Protein AF-A0A2I1CWL2-F1 (afdb_monomer_lite)

Radius of gyration: 29.71 Å; chains: 1; bounding box: 60×58×85 Å

Sequence (260 aa):
MLRATEEEVQKLHNFPVGVGGITVGGDIFTPNIGRFWDTEPTLSCMWGRMGMVRMLNGIWSVQSVEAQLDCGMEMLRLCRSDNVGVRGLIPSMMLRLHRDQECYDFIKWWAVVAKDPQYDFRNLDLPYLDIKDADVFEPVDFCFGYDNLNQMVALMLLKVKLLLDLTAMRTLEKQINRLYWEVHRINKWMWMALRAPEHFIDILPPEFSPGSMQEMKFTLSWSLNSWLVTPGTLDFIQRKIDEEKAKHEHYQEQMSMMVD

Secondary structure (DSSP, 8-state):
-----HHHHHHHHT-----SS----S-SSSTTTTTTTSSHHHHHHHHHHHHHHHHHHTS-SHHHHHHHHHHHHHHHHH-TT-TT-GGGTHHHHHHHTT-HHHHHHHHHHHHHTTT-TT--TT-TTS--S---S--TTS-GGGGTT---HHHHHHHHHHHHHHHHHHHHHHHHHHHHHHHHHHHHHH-TTHHHHHHSGGGT--SPPS---TTSHHHHHHHHHHHHHHHHTSTTHHHHHHHHHHHHHHHHHHHHHHHHHHH-

Organism: Aspergillus campestris (strain IBT 28561) (NCBI:txid1392248)

pLDDT: mean 85.47, std 17.29, range [30.11, 98.62]

Foldseek 3Di:
DDDDDVVNVVCLVVVDLDDDPDPPPDDPQPVQAQNLCVDPSSVVVLVSLVVLLVVLVVPPDLVSLVSNLVSLVSSCRRHVLPPVPSLLVNLVSCVVNVVLQLSQLSLLCCLAPVPPPPDRSSPPPDDGSPRGPPDLPDDPVSNPPVPRPSSVVSNVVSVVVVVVVVVVVVVVVVVVVVVVVVVCVFAVCQLVCLLPVVVLQDPQDPDDDTRDSNVSSNVCVPCNVVQVVDPCSSVVSVVVVVVVVVVVVVVVVVVVVVVD

Structure (mmCIF, N/CA/C/O backbone):
data_AF-A0A2I1CWL2-F1
#
_entry.id   AF-A0A2I1CWL2-F1
#
loop_
_atom_site.group_PDB
_atom_site.id
_atom_site.type_symbol
_atom_site.label_atom_id
_atom_site.label_alt_id
_atom_site.label_comp_id
_atom_site.label_asym_id
_atom_site.label_entity_id
_atom_site.label_seq_id
_atom_site.pdbx_PDB_ins_code
_atom_site.Cartn_x
_atom_site.Cartn_y
_atom_site.Cartn_z
_atom_site.occupancy
_atom_site.B_iso_or_equiv
_atom_site.auth_seq_id
_atom_site.auth_comp_id
_atom_site.auth_asym_id
_atom_site.auth_atom_id
_atom_site.pdbx_PDB_model_num
ATOM 1 N N . MET A 1 1 ? 14.356 27.314 -4.352 1.00 34.16 1 MET A N 1
ATOM 2 C CA . MET A 1 1 ? 14.000 28.390 -5.297 1.00 34.16 1 MET A CA 1
ATOM 3 C C . MET A 1 1 ? 14.383 27.910 -6.688 1.00 34.16 1 MET A C 1
ATOM 5 O O . MET A 1 1 ? 15.562 27.896 -6.986 1.00 34.16 1 MET A O 1
ATOM 9 N N . LEU A 1 2 ? 13.401 27.406 -7.439 1.00 32.59 2 LEU A N 1
ATOM 10 C CA . LEU A 1 2 ? 13.338 27.267 -8.903 1.00 32.59 2 LEU A CA 1
ATOM 11 C C . LEU A 1 2 ? 11.934 26.696 -9.162 1.00 32.59 2 LEU A C 1
ATOM 13 O O . LEU A 1 2 ? 11.696 25.504 -8.998 1.00 32.59 2 LEU A O 1
ATOM 17 N N . ARG A 1 3 ? 10.961 27.588 -9.380 1.00 34.50 3 ARG A N 1
ATOM 18 C CA . ARG A 1 3 ? 9.627 27.210 -9.855 1.00 34.50 3 ARG A CA 1
ATOM 19 C C . ARG A 1 3 ? 9.757 27.105 -11.366 1.00 34.50 3 ARG A C 1
ATOM 21 O O . ARG A 1 3 ? 9.919 28.141 -12.001 1.00 34.50 3 ARG A O 1
ATOM 28 N N . ALA A 1 4 ? 9.724 25.893 -11.902 1.00 44.50 4 ALA A N 1
ATOM 29 C CA . ALA A 1 4 ? 9.482 25.739 -13.325 1.00 44.50 4 ALA A CA 1
ATOM 30 C C . ALA A 1 4 ? 8.032 26.156 -13.600 1.00 44.50 4 ALA A C 1
ATOM 32 O O . ALA A 1 4 ? 7.127 25.774 -12.851 1.00 44.50 4 ALA A O 1
ATOM 33 N N . THR A 1 5 ? 7.817 27.010 -14.595 1.00 44.38 5 THR A N 1
ATOM 34 C CA . THR A 1 5 ? 6.475 27.471 -14.969 1.00 44.38 5 THR A CA 1
ATOM 35 C C . THR A 1 5 ? 5.753 26.370 -15.753 1.00 44.38 5 THR A C 1
ATOM 37 O O . THR A 1 5 ? 6.393 25.540 -16.397 1.00 44.38 5 THR A O 1
ATOM 40 N N . GLU A 1 6 ? 4.415 26.344 -15.737 1.00 41.03 6 GLU A N 1
ATOM 41 C CA . GLU A 1 6 ? 3.610 25.412 -16.560 1.00 41.03 6 GLU A CA 1
ATOM 42 C C . GLU A 1 6 ? 3.996 25.473 -18.052 1.00 41.03 6 GLU A C 1
ATOM 44 O O . GLU A 1 6 ? 3.913 24.484 -18.776 1.00 41.03 6 GLU A O 1
ATOM 49 N N . GLU A 1 7 ? 4.525 26.615 -18.491 1.00 36.97 7 GLU A N 1
ATOM 50 C CA . GLU A 1 7 ? 5.066 26.841 -19.828 1.00 36.97 7 GLU A CA 1
ATOM 51 C C . GLU A 1 7 ? 6.339 26.025 -20.127 1.00 36.97 7 GLU A C 1
ATOM 53 O O . GLU A 1 7 ? 6.540 25.588 -21.258 1.00 36.97 7 GLU A O 1
ATOM 58 N N . GLU A 1 8 ? 7.203 25.791 -19.134 1.00 41.44 8 GLU A N 1
ATOM 59 C CA . GLU A 1 8 ? 8.400 24.949 -19.273 1.00 41.44 8 GLU A CA 1
ATOM 60 C C . GLU A 1 8 ? 8.032 23.462 -19.329 1.00 41.44 8 GLU A C 1
ATOM 62 O O . GLU A 1 8 ? 8.606 22.715 -20.120 1.00 41.44 8 GLU A O 1
ATOM 67 N N . VAL A 1 9 ? 7.009 23.049 -18.573 1.00 43.94 9 VAL A N 1
ATOM 68 C CA . VAL A 1 9 ? 6.434 21.694 -18.637 1.00 43.94 9 VAL A CA 1
ATOM 69 C C . VAL A 1 9 ? 5.776 21.451 -20.002 1.00 43.94 9 VAL A C 1
ATOM 71 O O . VAL A 1 9 ? 6.015 20.420 -20.632 1.00 43.94 9 VAL A O 1
ATOM 74 N N . GLN A 1 10 ? 5.036 22.430 -20.531 1.00 41.22 10 GLN A N 1
ATOM 75 C CA . GLN A 1 10 ? 4.413 22.343 -21.855 1.00 41.22 10 GLN A CA 1
ATOM 76 C C . GLN A 1 10 ? 5.441 22.355 -23.004 1.00 41.22 10 GLN A C 1
ATOM 78 O O . GLN A 1 10 ? 5.263 21.656 -24.003 1.00 41.22 10 GLN A O 1
ATOM 83 N N . LYS A 1 11 ? 6.549 23.100 -22.866 1.00 42.72 11 LYS A N 1
ATOM 84 C CA . LYS A 1 11 ? 7.674 23.084 -23.823 1.00 42.72 11 LYS A CA 1
ATOM 85 C C . LYS A 1 11 ? 8.384 21.728 -23.876 1.00 42.72 11 LYS A C 1
ATOM 87 O O . LYS A 1 11 ? 8.886 21.365 -24.934 1.00 42.72 11 LYS A O 1
ATOM 92 N N . LEU A 1 12 ? 8.394 20.972 -22.777 1.00 46.88 12 LEU A N 1
ATOM 93 C CA . LEU A 1 12 ? 8.943 19.613 -22.730 1.00 46.88 12 LEU A CA 1
ATOM 94 C C . LEU A 1 12 ? 8.000 18.581 -23.369 1.00 46.88 12 LEU A C 1
ATOM 96 O O . LEU A 1 12 ? 8.475 17.690 -24.068 1.00 46.88 12 LEU A O 1
ATOM 100 N N . HIS A 1 13 ? 6.679 18.738 -23.221 1.00 43.19 13 HIS A N 1
ATOM 101 C CA . HIS A 1 13 ? 5.694 17.930 -23.960 1.00 43.19 13 HIS A CA 1
ATOM 102 C C . HIS A 1 13 ? 5.747 18.163 -25.476 1.00 43.19 13 HIS A C 1
ATOM 104 O O . HIS A 1 13 ? 5.517 17.238 -26.251 1.00 43.19 13 HIS A O 1
ATOM 110 N N . ASN A 1 14 ? 6.086 19.386 -25.889 1.00 40.12 14 ASN A N 1
ATOM 111 C CA . ASN A 1 14 ? 6.186 19.791 -27.289 1.00 40.12 14 ASN A CA 1
ATOM 112 C C . ASN A 1 14 ? 7.624 19.762 -27.831 1.00 40.12 14 ASN A C 1
ATOM 114 O O . ASN A 1 14 ? 7.865 20.341 -28.892 1.00 40.12 14 ASN A O 1
ATOM 118 N N . PHE A 1 15 ? 8.585 19.149 -27.126 1.00 41.50 15 PHE A N 1
ATOM 119 C CA . PHE A 1 15 ? 9.981 19.157 -27.563 1.00 41.50 15 PHE A CA 1
ATOM 120 C C . PHE A 1 15 ? 10.085 18.451 -28.925 1.00 41.50 15 PHE A C 1
ATOM 122 O O . PHE A 1 15 ? 9.827 17.245 -29.007 1.00 41.50 15 PHE A O 1
ATOM 129 N N . PRO A 1 16 ? 10.419 19.167 -30.013 1.00 36.16 16 PRO A N 1
ATOM 130 C CA . PRO A 1 16 ? 10.482 18.552 -31.323 1.00 36.16 16 PRO A CA 1
ATOM 131 C C . PRO A 1 16 ? 11.676 17.601 -31.329 1.00 36.16 16 PRO A C 1
ATOM 133 O O . PRO A 1 16 ? 12.819 18.013 -31.122 1.00 36.16 16 PRO A O 1
ATOM 136 N N . VAL A 1 17 ? 11.419 16.314 -31.568 1.00 42.03 17 VAL A N 1
ATOM 137 C CA . VAL A 1 17 ? 12.477 15.362 -31.913 1.00 42.03 17 VAL A CA 1
ATOM 138 C C . VAL A 1 17 ? 12.952 15.734 -33.312 1.00 42.03 17 VAL A C 1
ATOM 140 O O . VAL A 1 17 ? 12.432 15.266 -34.319 1.00 42.03 17 VAL A O 1
ATOM 143 N N . GLY A 1 18 ? 13.897 16.658 -33.384 1.00 35.78 18 GLY A N 1
ATOM 144 C CA . GLY A 1 18 ? 14.475 17.063 -34.647 1.00 35.78 18 GLY A CA 1
ATOM 145 C C . GLY A 1 18 ? 15.795 17.758 -34.427 1.00 35.78 18 GLY A C 1
ATOM 146 O O . GLY A 1 18 ? 15.809 18.944 -34.127 1.00 35.78 18 GLY A O 1
ATOM 147 N N . VAL A 1 19 ? 16.897 17.048 -34.663 1.00 35.44 19 VAL A N 1
ATOM 148 C CA . VAL A 1 19 ? 18.127 17.687 -35.133 1.00 35.44 19 VAL A CA 1
ATOM 149 C C . VAL A 1 19 ? 18.807 16.749 -36.126 1.00 35.44 19 VAL A C 1
ATOM 151 O O . VAL A 1 19 ? 19.252 15.671 -35.757 1.00 35.44 19 VAL A O 1
ATOM 154 N N . GLY A 1 20 ? 18.873 17.175 -37.392 1.00 30.14 20 GLY A N 1
ATOM 155 C CA . GLY A 1 20 ? 19.591 16.459 -38.451 1.00 30.14 20 GLY A CA 1
ATOM 156 C C . GLY A 1 20 ? 18.779 16.145 -39.710 1.00 30.14 20 GLY A C 1
ATOM 157 O O . GLY A 1 20 ? 18.844 15.031 -40.206 1.00 30.14 20 GLY A O 1
ATOM 158 N N . GLY A 1 21 ? 18.014 17.101 -40.247 1.00 30.11 21 GLY A N 1
ATOM 159 C CA . GLY A 1 21 ? 17.681 17.118 -41.681 1.00 30.11 21 GLY A CA 1
ATOM 160 C C . GLY A 1 21 ? 16.822 15.985 -42.260 1.00 30.11 21 GLY A C 1
ATOM 161 O O . GLY A 1 21 ? 16.800 15.845 -43.479 1.00 30.11 21 GLY A O 1
ATOM 162 N N . ILE A 1 22 ? 16.092 15.207 -41.456 1.00 31.92 22 ILE A N 1
ATOM 163 C CA . ILE A 1 22 ? 15.090 14.263 -41.969 1.00 31.92 22 ILE A CA 1
ATOM 164 C C . ILE A 1 22 ? 13.792 14.463 -41.191 1.00 31.92 22 ILE A C 1
ATOM 166 O O . ILE A 1 22 ? 13.653 14.041 -40.046 1.00 31.92 22 ILE A O 1
ATOM 170 N N . THR A 1 23 ? 12.816 15.107 -41.827 1.00 35.25 23 THR A N 1
ATOM 171 C CA . THR A 1 23 ? 11.409 15.003 -41.432 1.00 35.25 23 THR A CA 1
ATOM 172 C C . THR A 1 23 ? 10.967 13.560 -41.642 1.00 35.25 23 THR A C 1
ATOM 174 O O . THR A 1 23 ? 10.533 13.193 -42.734 1.00 35.25 23 THR A O 1
ATOM 177 N N . VAL A 1 24 ? 11.094 12.720 -40.615 1.00 37.78 24 VAL A N 1
ATOM 178 C CA . VAL A 1 24 ? 10.435 11.412 -40.603 1.00 37.78 24 VAL A CA 1
ATOM 179 C C . VAL A 1 24 ? 8.979 11.657 -40.221 1.00 37.78 24 VAL A C 1
ATOM 181 O O . VAL A 1 24 ? 8.602 11.639 -39.054 1.00 37.78 24 VAL A O 1
ATOM 184 N N . GLY A 1 25 ? 8.160 11.967 -41.225 1.00 36.16 25 GLY A N 1
ATOM 185 C CA . GLY A 1 25 ? 6.707 11.943 -41.103 1.00 36.16 25 GLY A CA 1
ATOM 186 C C . GLY A 1 25 ? 6.230 10.497 -40.983 1.00 36.16 25 GLY A C 1
ATOM 187 O O . GLY A 1 25 ? 5.840 9.896 -41.978 1.00 36.16 25 GLY A O 1
ATOM 188 N N . GLY A 1 26 ? 6.311 9.929 -39.782 1.00 50.50 26 GLY A N 1
ATOM 189 C CA . GLY A 1 26 ? 5.800 8.601 -39.448 1.00 50.50 26 GLY A CA 1
ATOM 190 C C . GLY A 1 26 ? 5.843 8.357 -37.939 1.00 50.50 26 GLY A C 1
ATOM 191 O O . GLY A 1 26 ? 6.774 8.801 -37.271 1.00 50.50 26 GLY A O 1
ATOM 192 N N . ASP A 1 27 ? 4.829 7.675 -37.398 1.00 60.91 27 ASP A N 1
ATOM 193 C CA . ASP A 1 27 ? 4.803 7.254 -35.992 1.00 60.91 27 ASP A CA 1
ATOM 194 C C . ASP A 1 27 ? 5.944 6.261 -35.726 1.00 60.91 27 ASP A C 1
ATOM 196 O O . ASP A 1 27 ? 5.918 5.123 -36.192 1.00 60.91 27 ASP A O 1
ATOM 200 N N . ILE A 1 28 ? 6.961 6.699 -34.983 1.00 60.09 28 ILE A N 1
ATOM 201 C CA . ILE A 1 28 ? 8.102 5.859 -34.613 1.00 60.09 28 ILE A CA 1
ATOM 202 C C . ILE A 1 28 ? 7.789 4.925 -33.437 1.00 60.09 28 ILE A C 1
ATOM 204 O O . ILE A 1 28 ? 8.561 3.999 -33.202 1.00 60.09 28 ILE A O 1
ATOM 208 N N . PHE A 1 29 ? 6.704 5.147 -32.686 1.00 60.97 29 PHE A N 1
ATOM 209 C CA . PHE A 1 29 ? 6.455 4.498 -31.394 1.00 60.97 29 PHE A CA 1
ATOM 210 C C . PHE A 1 29 ? 5.780 3.137 -31.518 1.00 60.97 29 PHE A C 1
ATOM 212 O O . PHE A 1 29 ? 6.125 2.232 -30.764 1.00 60.97 29 PHE A O 1
ATOM 219 N N . THR A 1 30 ? 4.863 2.963 -32.468 1.00 67.75 30 THR A N 1
ATOM 220 C CA . THR A 1 30 ? 4.164 1.686 -32.685 1.00 67.75 30 THR A CA 1
ATOM 221 C C . THR A 1 30 ? 5.008 0.622 -33.407 1.00 67.75 30 THR A C 1
ATOM 223 O O . THR A 1 30 ? 5.081 -0.502 -32.910 1.00 67.75 30 THR A O 1
ATOM 226 N N . PRO A 1 31 ? 5.695 0.911 -34.533 1.00 66.31 31 PRO A N 1
ATOM 227 C CA . PRO A 1 31 ? 6.420 -0.122 -35.282 1.00 66.31 31 PRO A CA 1
ATOM 228 C C . PRO A 1 31 ? 7.712 -0.595 -34.599 1.00 66.31 31 PRO A C 1
ATOM 230 O O . PRO A 1 31 ? 8.272 -1.613 -34.999 1.00 66.31 31 PRO A O 1
ATOM 233 N N . ASN A 1 32 ? 8.191 0.125 -33.579 1.00 63.12 32 ASN A N 1
ATOM 234 C CA . ASN A 1 32 ? 9.472 -0.142 -32.923 1.00 63.12 32 ASN A CA 1
ATOM 235 C C . ASN A 1 32 ? 9.334 -0.662 -31.480 1.00 63.12 32 ASN A C 1
ATOM 237 O O . ASN A 1 32 ? 10.341 -0.753 -30.782 1.00 63.12 32 ASN A O 1
ATOM 241 N N . ILE A 1 33 ? 8.135 -1.014 -31.001 1.00 74.69 33 ILE A N 1
ATOM 242 C CA . ILE A 1 33 ? 7.957 -1.583 -29.649 1.00 74.69 33 ILE A CA 1
ATOM 243 C C . ILE A 1 33 ? 8.828 -2.844 -29.498 1.00 74.69 33 ILE A C 1
ATOM 245 O O . ILE A 1 33 ? 8.854 -3.701 -30.378 1.00 74.69 33 ILE A O 1
ATOM 249 N N . GLY A 1 34 ? 9.591 -2.941 -28.404 1.00 72.25 34 GLY A N 1
ATOM 250 C CA . GLY A 1 34 ? 10.546 -4.037 -28.163 1.00 72.25 34 GLY A CA 1
ATOM 251 C C . GLY A 1 34 ? 11.889 -3.886 -28.895 1.00 72.25 34 GLY A C 1
ATOM 252 O O . GLY A 1 34 ? 12.852 -4.570 -28.553 1.00 72.25 34 GLY A O 1
ATOM 253 N N . ARG A 1 35 ? 11.983 -2.955 -29.854 1.00 72.94 35 ARG A N 1
ATOM 254 C CA . ARG A 1 35 ? 13.200 -2.585 -30.604 1.00 72.94 35 ARG A CA 1
ATOM 255 C C . ARG A 1 35 ? 13.526 -1.089 -30.507 1.00 72.94 35 ARG A C 1
ATOM 257 O O . ARG A 1 35 ? 14.391 -0.595 -31.226 1.00 72.94 35 ARG A O 1
ATOM 264 N N . PHE A 1 36 ? 12.873 -0.363 -29.593 1.00 72.88 36 PHE A N 1
ATOM 265 C CA . PHE A 1 36 ? 12.939 1.099 -29.424 1.00 72.88 36 PHE A CA 1
ATOM 266 C C . PHE A 1 36 ? 14.264 1.580 -28.789 1.00 72.88 36 PHE A C 1
ATOM 268 O O . PHE A 1 36 ? 14.316 2.509 -27.990 1.00 72.88 36 PHE A O 1
ATOM 275 N N . TRP A 1 37 ? 15.356 0.898 -29.112 1.00 72.75 37 TRP A N 1
ATOM 276 C CA . TRP A 1 37 ? 16.731 1.207 -28.732 1.00 72.75 37 TRP A CA 1
ATOM 277 C C . TRP A 1 37 ? 17.715 0.925 -29.880 1.00 72.75 37 TRP A C 1
ATOM 279 O O . TRP A 1 37 ? 18.888 1.273 -29.790 1.00 72.75 37 TRP A O 1
ATOM 289 N N . ASP A 1 38 ? 17.252 0.301 -30.968 1.00 76.62 38 ASP A N 1
ATOM 290 C CA . ASP A 1 38 ? 18.119 -0.225 -32.024 1.00 76.62 38 ASP A CA 1
ATOM 291 C C . ASP A 1 38 ? 18.554 0.858 -33.034 1.00 76.62 38 ASP A C 1
ATOM 293 O O . ASP A 1 38 ? 19.459 0.629 -33.836 1.00 76.62 38 ASP A O 1
ATOM 297 N N . THR A 1 39 ? 17.936 2.047 -33.004 1.00 75.44 39 THR A N 1
ATOM 298 C CA . THR A 1 39 ? 18.259 3.167 -33.907 1.00 75.44 39 THR A CA 1
ATOM 299 C C . THR A 1 39 ? 18.648 4.430 -33.143 1.00 75.44 39 THR A C 1
ATOM 301 O O . THR A 1 39 ? 18.179 4.660 -32.023 1.00 75.44 39 THR A O 1
ATOM 304 N N . GLU A 1 40 ? 19.466 5.281 -33.769 1.00 73.50 40 GLU A N 1
ATOM 305 C CA . GLU A 1 40 ? 19.891 6.561 -33.187 1.00 73.50 40 GLU A CA 1
ATOM 306 C C . GLU A 1 40 ? 18.694 7.451 -32.787 1.00 73.50 40 GLU A C 1
ATOM 308 O O . GLU A 1 40 ? 18.654 7.854 -31.621 1.00 73.50 40 GLU A O 1
ATOM 313 N N . PRO A 1 41 ? 17.646 7.648 -33.620 1.00 74.56 41 PRO A N 1
ATOM 314 C CA . PRO A 1 41 ? 16.506 8.479 -33.228 1.00 74.56 41 PRO A CA 1
ATOM 315 C C . PRO A 1 41 ? 15.747 7.942 -32.006 1.00 74.56 41 PRO A C 1
ATOM 317 O O . PRO A 1 41 ? 15.337 8.712 -31.134 1.00 74.56 41 PRO A O 1
ATOM 320 N N . THR A 1 42 ? 15.574 6.618 -31.903 1.00 75.38 42 THR A N 1
ATOM 321 C CA . THR A 1 42 ? 14.898 5.988 -30.754 1.00 75.38 42 THR A CA 1
ATOM 322 C C . THR A 1 42 ? 15.729 6.082 -29.474 1.00 75.38 42 THR A C 1
ATOM 324 O O . THR A 1 42 ? 15.183 6.361 -28.407 1.00 75.38 42 THR A O 1
ATOM 327 N N . LEU A 1 43 ? 17.054 5.943 -29.580 1.00 78.88 43 LEU A N 1
ATOM 328 C CA . LEU A 1 43 ? 17.977 6.094 -28.456 1.00 78.88 43 LEU A CA 1
ATOM 329 C C . LEU A 1 43 ? 17.979 7.540 -27.936 1.00 78.88 43 LEU A C 1
ATOM 331 O O . LEU A 1 43 ? 17.831 7.764 -26.733 1.00 78.88 43 LEU A O 1
ATOM 335 N N . SER A 1 44 ? 18.065 8.521 -28.838 1.00 76.06 44 SER A N 1
ATOM 336 C CA . SER A 1 44 ? 17.998 9.950 -28.509 1.00 76.06 44 SER A CA 1
ATOM 337 C C . SER A 1 44 ? 16.662 10.327 -27.850 1.00 76.06 44 SER A C 1
ATOM 339 O O . SER A 1 44 ? 16.643 11.064 -26.861 1.00 76.06 44 SER A O 1
ATOM 341 N N . CYS A 1 45 ? 15.544 9.747 -28.305 1.00 79.31 45 CYS A N 1
ATOM 342 C CA . CYS A 1 45 ? 14.237 9.912 -27.663 1.00 79.31 45 CYS A CA 1
ATOM 343 C C . CYS A 1 45 ? 14.218 9.385 -26.213 1.00 79.31 45 CYS A C 1
ATOM 345 O O . CYS A 1 45 ? 13.764 10.086 -25.305 1.00 79.31 45 CYS A O 1
ATOM 347 N N . MET A 1 46 ? 14.744 8.181 -25.972 1.00 83.81 46 MET A N 1
ATOM 348 C CA . MET A 1 46 ? 14.784 7.565 -24.639 1.00 83.81 46 MET A CA 1
ATOM 349 C C . MET A 1 46 ? 15.658 8.359 -23.658 1.00 83.81 46 MET A C 1
ATOM 351 O O . MET A 1 46 ? 15.263 8.590 -22.513 1.00 83.81 46 MET A O 1
ATOM 355 N N . TRP A 1 47 ? 16.813 8.860 -24.108 1.00 85.50 47 TRP A N 1
ATOM 356 C CA . TRP A 1 47 ? 17.643 9.745 -23.287 1.00 85.50 47 TRP A CA 1
ATOM 357 C C . TRP A 1 47 ? 16.972 11.088 -22.999 1.00 85.50 47 TRP A C 1
ATOM 359 O O . TRP A 1 47 ? 17.066 11.577 -21.871 1.00 85.50 47 TRP A O 1
ATOM 369 N N . GLY A 1 48 ? 16.245 11.656 -23.966 1.00 85.06 48 GLY A N 1
ATOM 370 C CA . GLY A 1 48 ? 15.433 12.857 -23.756 1.00 85.06 48 GLY A CA 1
ATOM 371 C C . GLY A 1 48 ? 14.374 12.659 -22.667 1.00 85.06 48 GLY A C 1
ATOM 372 O O . GLY A 1 48 ? 14.272 13.466 -21.741 1.00 85.06 48 GLY A O 1
ATOM 373 N N . ARG A 1 49 ? 13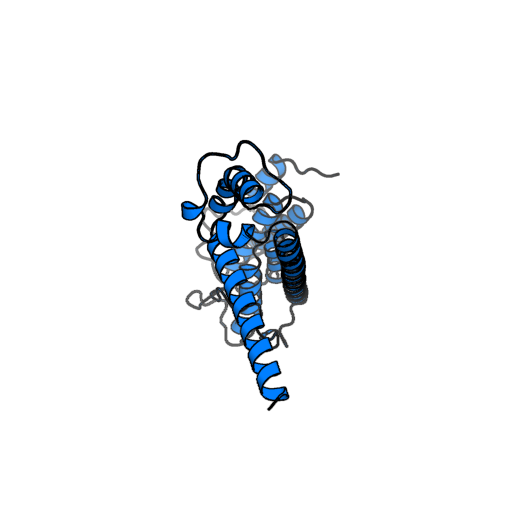.653 11.531 -22.706 1.00 87.69 49 ARG A N 1
ATOM 374 C CA . ARG A 1 49 ? 12.669 11.145 -21.679 1.00 87.69 49 ARG A CA 1
ATOM 375 C C . ARG A 1 49 ? 13.302 10.963 -20.298 1.00 87.69 49 ARG A C 1
ATOM 377 O O . ARG A 1 49 ? 12.769 11.463 -19.310 1.00 87.69 49 ARG A O 1
ATOM 384 N N . MET A 1 50 ? 14.475 10.337 -20.218 1.00 91.12 50 MET A N 1
ATOM 385 C CA . MET A 1 50 ? 15.235 10.252 -18.965 1.00 91.12 50 MET A CA 1
ATOM 386 C C . MET A 1 50 ? 15.680 11.636 -18.459 1.00 91.12 50 MET A C 1
ATOM 388 O O . MET A 1 50 ? 15.641 11.901 -17.257 1.00 91.12 50 MET A O 1
ATOM 392 N N . GLY A 1 51 ? 16.056 12.549 -19.359 1.00 89.06 51 GLY A N 1
ATOM 393 C CA . GLY A 1 51 ? 16.318 13.951 -19.029 1.00 89.06 51 GLY A CA 1
ATOM 394 C C . GLY A 1 51 ? 15.109 14.628 -18.376 1.00 89.06 51 GLY A C 1
ATOM 395 O O . GLY A 1 51 ? 15.249 15.229 -17.311 1.00 89.06 51 GLY A O 1
ATOM 396 N N . MET A 1 52 ? 13.915 14.444 -18.947 1.00 85.50 52 MET A N 1
ATOM 397 C CA . M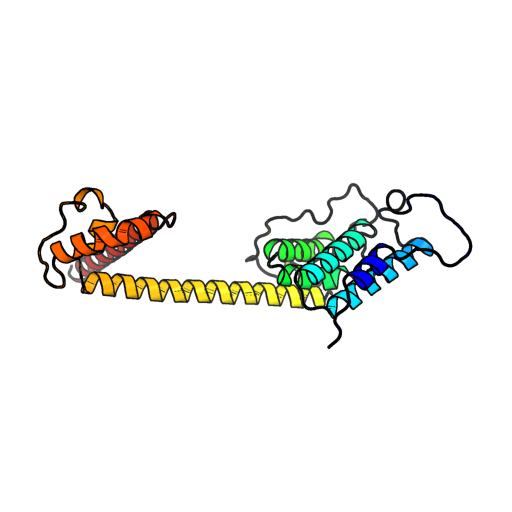ET A 1 52 ? 12.659 14.950 -18.382 1.00 85.50 52 MET A CA 1
ATOM 398 C C . MET A 1 52 ? 12.390 14.383 -16.981 1.00 85.50 52 MET A C 1
ATOM 400 O O . MET A 1 52 ? 12.127 15.153 -16.059 1.00 85.50 52 MET A O 1
ATOM 404 N N . VAL A 1 53 ? 12.528 13.065 -16.788 1.00 91.50 53 VAL A N 1
ATOM 405 C CA . VAL A 1 53 ? 12.373 12.424 -15.466 1.00 91.50 53 VAL A CA 1
ATOM 406 C C . VAL A 1 53 ? 13.306 13.065 -14.431 1.00 91.50 53 VAL A C 1
ATOM 408 O O . VAL A 1 53 ? 12.881 13.396 -13.324 1.00 91.50 53 VAL A O 1
ATOM 411 N N . ARG A 1 54 ? 14.571 13.310 -14.794 1.00 90.12 54 ARG A N 1
ATOM 412 C CA . ARG A 1 54 ? 15.558 13.942 -13.903 1.00 90.12 54 ARG A CA 1
ATOM 413 C C . ARG A 1 54 ? 15.211 15.389 -13.560 1.00 90.12 54 ARG A C 1
ATOM 415 O O . ARG A 1 54 ? 15.392 15.786 -12.412 1.00 90.12 54 ARG A O 1
ATOM 422 N N . MET A 1 55 ? 14.718 16.165 -14.525 1.00 89.31 55 MET A N 1
ATOM 423 C CA . MET A 1 55 ? 14.283 17.546 -14.287 1.00 89.31 55 MET A CA 1
ATOM 424 C C . MET A 1 55 ? 13.089 17.593 -13.332 1.00 89.31 55 MET A C 1
ATOM 426 O O . MET A 1 55 ? 13.103 18.340 -12.353 1.00 89.31 55 MET A O 1
ATOM 430 N N . LEU A 1 56 ? 12.089 16.746 -13.579 1.00 90.50 56 LEU A N 1
ATOM 431 C CA . LEU A 1 56 ? 10.894 16.642 -12.746 1.00 90.50 56 LEU A CA 1
ATOM 432 C C . LEU A 1 56 ? 11.225 16.216 -11.310 1.00 90.50 56 LEU A C 1
ATOM 434 O O . LEU A 1 56 ? 10.603 16.706 -10.370 1.00 90.50 56 LEU A O 1
ATOM 438 N N . ASN A 1 57 ? 12.254 15.393 -11.096 1.00 89.88 57 ASN A N 1
ATOM 439 C CA . ASN A 1 57 ? 12.669 15.005 -9.746 1.00 89.88 57 ASN A CA 1
ATOM 440 C C . ASN A 1 57 ? 13.078 16.203 -8.855 1.00 89.88 57 ASN A C 1
ATOM 442 O O . ASN A 1 57 ? 12.968 16.124 -7.634 1.00 89.88 57 ASN A O 1
ATOM 446 N N . GLY A 1 58 ? 13.500 17.331 -9.443 1.00 89.06 58 GLY A N 1
ATOM 447 C CA . GLY A 1 58 ? 13.756 18.579 -8.709 1.00 89.06 58 GLY A CA 1
ATOM 448 C C . GLY A 1 58 ? 12.490 19.330 -8.266 1.00 89.06 58 GLY A C 1
ATOM 449 O O . GLY A 1 58 ? 12.573 20.245 -7.443 1.00 89.06 58 GLY A O 1
ATOM 450 N N . ILE A 1 59 ? 11.321 18.949 -8.789 1.00 90.25 59 ILE A N 1
ATOM 451 C CA . ILE A 1 59 ? 10.017 19.553 -8.508 1.00 90.25 59 ILE A CA 1
ATOM 452 C C . ILE A 1 59 ? 9.265 18.678 -7.501 1.00 90.25 59 ILE A C 1
ATOM 454 O O . ILE A 1 59 ? 8.893 17.536 -7.773 1.00 90.25 59 ILE A O 1
ATOM 458 N N . TRP A 1 60 ? 9.005 19.240 -6.323 1.00 88.38 60 TRP A N 1
ATOM 459 C CA . TRP A 1 60 ? 8.353 18.550 -5.211 1.00 88.38 60 TRP A CA 1
ATOM 460 C C . TRP A 1 60 ? 6.829 18.699 -5.282 1.00 88.38 60 TRP A C 1
ATOM 462 O O . TRP A 1 60 ? 6.238 19.469 -4.529 1.00 88.38 60 TRP A O 1
ATOM 472 N N . SER A 1 61 ? 6.189 17.974 -6.198 1.00 93.06 61 SER A N 1
ATOM 473 C CA . SER A 1 61 ? 4.726 17.906 -6.306 1.00 93.06 61 SER A CA 1
ATOM 474 C C . SER A 1 61 ? 4.254 16.503 -6.680 1.00 93.06 61 SER A C 1
ATOM 476 O O . SER A 1 61 ? 5.014 15.732 -7.264 1.00 93.06 61 SER A O 1
ATOM 478 N N . VAL A 1 62 ? 2.999 16.175 -6.356 1.00 93.38 62 VAL A N 1
ATOM 479 C CA . VAL A 1 62 ? 2.375 14.892 -6.733 1.00 93.38 62 VAL A CA 1
ATOM 480 C C . VAL A 1 62 ? 2.341 14.752 -8.256 1.00 93.38 62 VAL A C 1
ATOM 482 O O . VAL A 1 62 ? 2.814 13.752 -8.781 1.00 93.38 62 VAL A O 1
ATOM 485 N N . GLN A 1 63 ? 1.938 15.812 -8.959 1.00 93.81 63 GLN A N 1
ATOM 486 C CA . GLN A 1 63 ? 1.853 15.860 -10.423 1.00 93.81 63 GLN A CA 1
ATOM 487 C C . GLN A 1 63 ? 3.210 15.614 -11.091 1.00 93.81 63 GLN A C 1
ATOM 489 O O . GLN A 1 63 ? 3.298 14.962 -12.127 1.00 93.81 63 GLN A O 1
ATOM 494 N N . SER A 1 64 ? 4.294 16.115 -10.488 1.00 92.88 64 SER A N 1
ATOM 495 C CA . SER A 1 64 ? 5.645 15.848 -10.982 1.00 92.88 64 SER A CA 1
ATOM 496 C C . SER A 1 64 ? 6.004 14.365 -10.866 1.00 92.88 64 SER A C 1
ATOM 498 O O . SER A 1 64 ? 6.637 13.812 -11.763 1.00 92.88 64 SER A O 1
ATOM 500 N N . VAL A 1 65 ? 5.619 13.707 -9.769 1.00 94.75 65 VAL A N 1
ATOM 501 C CA . VAL A 1 65 ? 5.888 12.276 -9.562 1.00 94.75 65 VAL A CA 1
ATOM 502 C C . VAL A 1 65 ? 5.030 11.414 -10.483 1.00 94.75 65 VAL A C 1
ATOM 504 O O . VAL A 1 65 ? 5.544 10.441 -11.025 1.00 94.75 65 VAL A O 1
ATOM 507 N N . GLU A 1 66 ? 3.769 11.786 -10.706 1.00 95.75 66 GLU A N 1
ATOM 508 C CA . GLU A 1 66 ? 2.889 11.139 -11.689 1.00 95.75 66 GLU A CA 1
ATOM 509 C C . GLU A 1 66 ? 3.500 11.214 -13.091 1.00 95.75 66 GLU A C 1
ATOM 511 O O . GLU A 1 66 ? 3.743 10.180 -13.707 1.00 95.75 66 GLU A O 1
ATOM 516 N N . ALA A 1 67 ? 3.895 12.409 -13.543 1.00 92.88 67 ALA A N 1
ATOM 517 C CA . ALA A 1 67 ? 4.525 12.587 -14.850 1.00 92.88 67 ALA A CA 1
ATOM 518 C C . ALA A 1 67 ? 5.857 11.820 -14.988 1.00 92.88 67 ALA A C 1
ATOM 520 O O . ALA A 1 67 ? 6.167 11.291 -16.058 1.00 92.88 67 ALA A O 1
ATOM 521 N N . GLN A 1 68 ? 6.654 11.733 -13.915 1.00 94.69 68 GLN A N 1
ATOM 522 C CA . GLN A 1 68 ? 7.864 10.901 -13.892 1.00 94.69 68 GLN A CA 1
ATOM 523 C C . GLN A 1 68 ? 7.537 9.418 -14.051 1.00 94.69 68 GLN A C 1
ATOM 525 O O . GLN A 1 68 ? 8.195 8.733 -14.836 1.00 94.69 68 GLN A O 1
ATOM 530 N N . LEU A 1 69 ? 6.540 8.934 -13.307 1.00 96.56 69 LEU A N 1
ATOM 531 C CA . LEU A 1 69 ? 6.131 7.539 -13.331 1.00 96.56 69 LEU A CA 1
ATOM 532 C C . LEU A 1 69 ? 5.566 7.161 -14.701 1.00 96.56 69 LEU A C 1
ATOM 534 O O . LEU A 1 69 ? 6.003 6.162 -15.265 1.00 96.56 69 LEU A O 1
ATOM 538 N N . ASP A 1 70 ? 4.689 7.983 -15.274 1.00 94.44 70 ASP A N 1
ATOM 539 C CA . ASP A 1 70 ? 4.119 7.764 -16.606 1.00 94.44 70 ASP A CA 1
ATOM 540 C C . ASP A 1 70 ? 5.213 7.721 -17.676 1.00 94.44 70 ASP A C 1
ATOM 542 O O . ASP A 1 70 ? 5.261 6.806 -18.500 1.00 94.44 70 ASP A O 1
ATOM 546 N N . CYS A 1 71 ? 6.159 8.664 -17.626 1.00 92.81 71 CYS A N 1
ATOM 547 C CA . CYS A 1 71 ? 7.293 8.684 -18.545 1.00 92.81 71 CYS A CA 1
ATOM 548 C C . CYS A 1 71 ? 8.191 7.445 -18.378 1.00 92.81 71 CYS A C 1
ATOM 550 O O . CYS A 1 71 ? 8.639 6.863 -19.368 1.00 92.81 71 CYS A O 1
ATOM 552 N N . GLY A 1 72 ? 8.431 7.014 -17.136 1.00 94.75 72 GLY A N 1
ATOM 553 C CA . GLY A 1 72 ? 9.197 5.809 -16.825 1.00 94.75 72 GLY A CA 1
ATOM 554 C C . GLY A 1 72 ? 8.534 4.530 -17.331 1.00 94.75 72 GLY A C 1
ATOM 555 O O . GLY A 1 72 ? 9.184 3.718 -17.989 1.00 94.75 72 GLY A O 1
ATOM 556 N N . MET A 1 73 ? 7.237 4.372 -17.074 1.00 95.81 73 MET A N 1
ATOM 557 C CA . MET A 1 73 ? 6.454 3.224 -17.533 1.00 95.81 73 MET A CA 1
ATOM 558 C C . MET A 1 73 ? 6.351 3.183 -19.059 1.00 95.81 73 MET A C 1
ATOM 560 O O . MET A 1 73 ? 6.451 2.108 -19.648 1.00 95.81 73 MET A O 1
ATOM 564 N N . GLU A 1 74 ? 6.240 4.337 -19.718 1.00 91.94 74 GLU A N 1
ATOM 565 C CA . GLU A 1 74 ? 6.242 4.409 -21.179 1.00 91.94 74 GLU A CA 1
ATOM 566 C C . GLU A 1 74 ? 7.600 4.008 -21.771 1.00 91.94 74 GLU A C 1
ATOM 568 O O . GLU A 1 74 ? 7.656 3.250 -22.739 1.00 91.94 74 GLU A O 1
ATOM 573 N N . MET A 1 75 ? 8.713 4.434 -21.162 1.00 91.88 75 MET A N 1
ATOM 574 C CA . MET A 1 75 ? 10.045 3.964 -21.565 1.00 91.88 75 MET A CA 1
ATOM 575 C C . MET A 1 75 ? 10.174 2.437 -21.433 1.00 91.88 75 MET A C 1
ATOM 577 O O . MET A 1 75 ? 10.715 1.796 -22.334 1.00 91.88 75 MET A O 1
ATOM 581 N N . LEU A 1 76 ? 9.630 1.836 -20.370 1.00 94.38 76 LEU A N 1
ATOM 582 C CA . LEU A 1 76 ? 9.594 0.376 -20.217 1.00 94.38 76 LEU A CA 1
ATOM 583 C C . LEU A 1 76 ? 8.709 -0.316 -21.260 1.00 94.38 76 LEU A C 1
ATOM 585 O O . LEU A 1 76 ? 9.079 -1.366 -21.782 1.00 94.38 76 LEU A O 1
ATOM 589 N N . ARG A 1 77 ? 7.559 0.274 -21.605 1.00 91.69 77 ARG A N 1
ATOM 590 C CA . ARG A 1 77 ? 6.680 -0.244 -22.663 1.00 91.69 77 ARG A CA 1
ATOM 591 C C . ARG A 1 77 ? 7.400 -0.282 -24.013 1.00 91.69 77 ARG A C 1
ATOM 593 O O . ARG A 1 77 ? 7.277 -1.262 -24.745 1.00 91.69 77 ARG A O 1
ATOM 600 N N . LEU A 1 78 ? 8.155 0.771 -24.330 1.00 88.31 78 LEU A N 1
ATOM 601 C CA . LEU A 1 78 ? 8.920 0.896 -25.573 1.00 88.31 78 LEU A CA 1
ATOM 602 C C . LEU A 1 78 ? 10.142 -0.038 -25.600 1.00 88.31 78 LEU A C 1
ATOM 604 O O . LEU A 1 78 ? 10.426 -0.662 -26.627 1.00 88.31 78 LEU A O 1
ATOM 608 N N . CYS A 1 79 ? 10.841 -0.173 -24.471 1.00 90.56 79 CYS A N 1
ATOM 609 C CA . CYS A 1 79 ? 12.037 -0.995 -24.309 1.00 90.56 79 CYS A CA 1
ATOM 610 C C . CYS A 1 79 ? 11.922 -1.863 -23.044 1.00 90.56 79 CYS A C 1
ATOM 612 O O . CYS A 1 79 ? 12.401 -1.483 -21.974 1.00 90.56 79 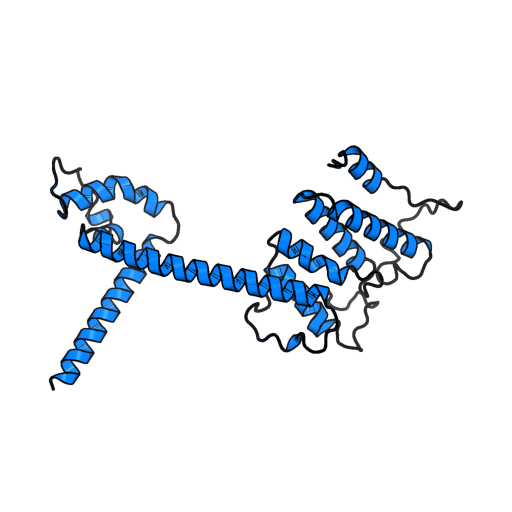CYS A O 1
ATOM 614 N N . ARG A 1 80 ? 11.324 -3.060 -23.176 1.00 93.31 80 ARG A N 1
ATOM 615 C CA . ARG A 1 80 ? 11.099 -3.986 -22.046 1.00 93.31 80 ARG A CA 1
ATOM 616 C C . ARG A 1 80 ? 12.392 -4.431 -21.356 1.00 93.31 80 ARG A C 1
ATOM 618 O O . ARG A 1 80 ? 12.342 -4.726 -20.169 1.00 93.31 80 ARG A O 1
ATOM 625 N N . SER A 1 81 ? 13.526 -4.467 -22.068 1.00 90.19 81 SER A N 1
ATOM 626 C CA . SER A 1 81 ? 14.849 -4.793 -21.501 1.00 90.19 81 SER A CA 1
ATOM 627 C C . SER A 1 81 ? 15.441 -3.667 -20.649 1.00 90.19 81 SER A C 1
ATOM 629 O O . SER A 1 81 ? 16.417 -3.884 -19.933 1.00 90.19 81 SER A O 1
ATOM 631 N N . ASP A 1 82 ? 14.850 -2.471 -20.720 1.00 93.00 82 ASP A N 1
ATOM 632 C CA . ASP A 1 82 ? 15.231 -1.295 -19.951 1.00 93.00 82 ASP A CA 1
ATOM 633 C C . ASP A 1 82 ? 16.729 -0.961 -20.039 1.00 93.00 82 ASP A C 1
ATOM 635 O O . ASP A 1 82 ? 17.471 -0.959 -19.052 1.00 93.00 82 ASP A O 1
ATOM 639 N N . ASN A 1 83 ? 17.181 -0.649 -21.252 1.00 90.31 83 ASN A N 1
ATOM 640 C CA . ASN A 1 83 ? 18.583 -0.310 -21.508 1.00 90.31 83 ASN A CA 1
ATOM 641 C C . ASN A 1 83 ? 18.997 1.044 -20.897 1.00 90.31 83 ASN A C 1
ATOM 643 O O . ASN A 1 83 ? 20.185 1.303 -20.719 1.00 90.31 83 ASN A O 1
ATOM 647 N N . VAL A 1 84 ? 18.028 1.902 -20.554 1.00 90.06 84 VAL A N 1
ATOM 648 C CA . VAL A 1 84 ? 18.265 3.182 -19.864 1.00 90.06 84 VAL A CA 1
ATOM 649 C C . VAL A 1 84 ? 18.472 2.980 -18.358 1.00 90.06 84 VAL A C 1
ATOM 651 O O . VAL A 1 84 ? 19.163 3.773 -17.717 1.00 90.06 84 VAL A O 1
ATOM 654 N N . GLY A 1 85 ? 17.868 1.938 -17.781 1.00 91.81 85 GLY A N 1
ATOM 655 C CA . GLY A 1 85 ? 17.887 1.673 -16.344 1.00 91.81 85 GLY A CA 1
ATOM 656 C C . GLY A 1 85 ? 16.786 2.400 -15.563 1.00 91.81 85 GLY A C 1
ATOM 657 O O . GLY A 1 85 ? 16.944 2.638 -14.361 1.00 91.81 85 GLY A O 1
ATOM 658 N N . VAL A 1 86 ? 15.670 2.773 -16.203 1.00 94.75 86 VAL A N 1
ATOM 659 C CA . VAL A 1 86 ? 14.562 3.459 -15.517 1.00 94.75 86 VAL A CA 1
ATOM 660 C C . VAL A 1 86 ? 13.840 2.552 -14.517 1.00 94.75 86 VAL A C 1
ATOM 662 O O . VAL A 1 86 ? 13.282 3.058 -13.539 1.00 94.75 86 VAL A O 1
ATOM 665 N N . ARG A 1 87 ? 13.930 1.218 -14.656 1.00 95.06 87 ARG A N 1
ATOM 666 C CA . ARG A 1 87 ? 13.340 0.266 -13.695 1.00 95.06 87 ARG A CA 1
ATOM 667 C C . ARG A 1 87 ? 13.852 0.464 -12.274 1.00 95.06 87 ARG A C 1
ATOM 669 O O . ARG A 1 87 ? 13.159 0.113 -11.326 1.00 95.06 87 ARG A O 1
ATOM 676 N N . GLY A 1 88 ? 15.064 0.997 -12.108 1.00 95.25 88 GLY A N 1
ATOM 677 C CA . GLY A 1 88 ? 15.610 1.302 -10.787 1.00 95.25 88 GLY A CA 1
ATOM 678 C C . GLY A 1 88 ? 14.896 2.472 -10.105 1.00 95.25 88 GLY A C 1
ATOM 679 O O . GLY A 1 88 ? 14.839 2.517 -8.884 1.00 95.25 88 GLY A O 1
ATOM 680 N N . LEU A 1 89 ? 14.339 3.412 -10.871 1.00 95.44 89 LEU A N 1
ATOM 681 C CA . LEU A 1 89 ? 13.756 4.647 -10.340 1.00 95.44 89 LEU A CA 1
ATOM 682 C C . LEU A 1 89 ? 12.257 4.510 -10.044 1.00 95.44 89 LEU A C 1
ATOM 684 O O . LEU A 1 89 ? 11.771 5.077 -9.064 1.00 95.44 89 LEU A O 1
ATOM 688 N N . ILE A 1 90 ? 11.543 3.732 -10.860 1.00 97.62 90 ILE A N 1
ATOM 689 C CA . ILE A 1 90 ? 10.080 3.570 -10.817 1.00 97.62 90 ILE A CA 1
ATOM 690 C C . ILE A 1 90 ? 9.533 3.223 -9.420 1.00 97.62 90 ILE A C 1
ATOM 692 O O . ILE A 1 90 ? 8.609 3.912 -8.979 1.00 97.62 90 ILE A O 1
ATOM 696 N N . PRO A 1 91 ? 10.102 2.261 -8.663 1.00 98.12 91 PRO A N 1
ATOM 697 C CA . PRO A 1 91 ? 9.585 1.931 -7.335 1.00 98.12 91 PRO A CA 1
ATOM 698 C C . PRO A 1 91 ? 9.551 3.111 -6.366 1.00 98.12 91 PRO A C 1
ATOM 700 O O . PRO A 1 91 ? 8.586 3.296 -5.631 1.00 98.12 91 PRO A O 1
ATOM 703 N N . SER A 1 92 ? 10.568 3.976 -6.402 1.00 96.25 92 SER A N 1
ATOM 704 C CA . SER A 1 92 ? 10.596 5.163 -5.541 1.00 96.25 92 SER A CA 1
ATOM 705 C C . SER A 1 92 ? 9.458 6.146 -5.852 1.00 96.25 92 SER A C 1
ATOM 707 O O . SER A 1 92 ? 8.931 6.790 -4.945 1.00 96.25 92 SER A O 1
ATOM 709 N N . MET A 1 93 ? 9.041 6.232 -7.120 1.00 97.25 93 MET A N 1
ATOM 710 C CA . MET A 1 93 ? 7.921 7.067 -7.562 1.00 97.25 93 MET A CA 1
ATOM 711 C C . MET A 1 93 ? 6.585 6.458 -7.127 1.00 97.25 93 MET A C 1
ATOM 713 O O . MET A 1 93 ? 5.749 7.168 -6.575 1.00 97.25 93 MET A O 1
ATOM 717 N N . MET A 1 94 ? 6.412 5.141 -7.285 1.00 98.38 94 MET A N 1
ATOM 718 C CA . MET A 1 94 ? 5.215 4.421 -6.830 1.00 98.38 94 MET A CA 1
ATOM 719 C C . MET A 1 94 ? 4.986 4.592 -5.321 1.00 98.38 94 MET A C 1
ATOM 721 O O . MET A 1 94 ? 3.885 4.950 -4.904 1.00 98.38 94 MET A O 1
ATOM 725 N N . LEU A 1 95 ? 6.035 4.450 -4.502 1.00 98.12 95 LEU A N 1
ATOM 726 C CA . LEU A 1 95 ? 5.935 4.625 -3.046 1.00 98.12 95 LEU A CA 1
ATOM 727 C C . LEU A 1 95 ? 5.565 6.053 -2.625 1.00 98.12 95 LEU A C 1
ATOM 729 O O . LEU A 1 95 ? 4.870 6.231 -1.622 1.00 98.12 95 LEU A O 1
ATOM 733 N N . ARG A 1 96 ? 6.019 7.069 -3.375 1.00 96.38 96 ARG A N 1
ATOM 734 C CA . ARG A 1 96 ? 5.655 8.483 -3.158 1.00 96.38 96 ARG A CA 1
ATOM 735 C C . ARG A 1 96 ? 4.200 8.779 -3.519 1.00 96.38 96 ARG A C 1
ATOM 737 O O . ARG A 1 96 ? 3.640 9.730 -2.988 1.00 96.38 96 ARG A O 1
ATOM 744 N N . LEU A 1 97 ? 3.611 7.978 -4.403 1.00 97.38 97 LEU A N 1
ATOM 745 C CA . LEU A 1 97 ? 2.207 8.061 -4.807 1.00 97.38 97 LEU A CA 1
ATOM 746 C C . LEU A 1 97 ? 1.300 7.123 -3.999 1.00 97.38 97 LEU A C 1
ATOM 748 O O . LEU A 1 97 ? 0.139 6.956 -4.354 1.00 97.38 97 LEU A O 1
ATOM 752 N N . HIS A 1 98 ? 1.813 6.501 -2.931 1.00 97.19 98 HIS A N 1
ATOM 753 C CA . HIS A 1 98 ? 1.084 5.516 -2.122 1.00 97.19 98 HIS A CA 1
ATOM 754 C C . HIS A 1 98 ? 0.586 4.294 -2.921 1.00 97.19 98 HIS A C 1
ATOM 756 O O . HIS A 1 98 ? -0.354 3.617 -2.514 1.00 97.19 98 HIS A O 1
ATOM 762 N N . ARG A 1 99 ? 1.242 3.974 -4.044 1.00 98.06 99 ARG A N 1
ATOM 763 C CA . ARG A 1 99 ? 0.967 2.791 -4.877 1.00 98.06 99 ARG A CA 1
ATOM 764 C C . ARG A 1 99 ? 1.784 1.600 -4.378 1.00 98.06 99 ARG A C 1
ATOM 766 O O . ARG A 1 99 ? 2.622 1.049 -5.089 1.00 98.06 99 ARG A O 1
ATOM 773 N N . ASP A 1 100 ? 1.581 1.259 -3.110 1.00 98.19 100 ASP A N 1
ATOM 774 C CA . ASP A 1 100 ? 2.460 0.357 -2.359 1.00 98.19 100 ASP A CA 1
ATOM 775 C C . ASP A 1 100 ? 2.385 -1.097 -2.860 1.00 98.19 100 ASP A C 1
ATOM 777 O O . ASP A 1 100 ? 3.428 -1.723 -3.056 1.00 98.19 100 ASP A O 1
ATOM 781 N N . GLN A 1 101 ? 1.180 -1.604 -3.158 1.00 98.25 101 GLN A N 1
ATOM 782 C CA . GLN A 1 101 ? 0.995 -2.946 -3.733 1.00 98.25 101 GLN A CA 1
ATOM 783 C C . GLN A 1 101 ? 1.623 -3.050 -5.130 1.00 98.25 101 GLN A C 1
ATOM 785 O O . GLN A 1 101 ? 2.395 -3.964 -5.405 1.00 98.25 101 GLN A O 1
ATOM 790 N N . GLU A 1 102 ? 1.374 -2.065 -5.994 1.00 98.25 102 GLU A N 1
ATOM 791 C CA . GLU A 1 102 ? 1.942 -2.049 -7.346 1.00 98.25 102 GLU A CA 1
ATOM 792 C C . GLU A 1 102 ? 3.471 -1.961 -7.332 1.00 98.25 102 GLU A C 1
ATOM 794 O O . GLU A 1 102 ? 4.136 -2.589 -8.155 1.00 98.25 102 GLU A O 1
ATOM 799 N N . CYS A 1 103 ? 4.039 -1.218 -6.376 1.00 98.56 103 CYS A N 1
ATOM 800 C CA . CYS A 1 103 ? 5.480 -1.176 -6.158 1.00 98.56 103 CYS A CA 1
ATOM 801 C C . CYS A 1 103 ? 6.037 -2.563 -5.823 1.00 98.56 103 CYS A C 1
ATOM 803 O O . CYS A 1 103 ? 7.087 -2.942 -6.349 1.00 98.56 103 CYS A O 1
ATOM 805 N N . TYR A 1 104 ? 5.362 -3.307 -4.943 1.00 98.62 104 TYR A N 1
ATOM 806 C CA . TYR A 1 104 ? 5.775 -4.657 -4.576 1.00 98.62 104 TYR A CA 1
ATOM 807 C C . TYR A 1 104 ? 5.737 -5.599 -5.780 1.00 98.62 104 TYR A C 1
ATOM 809 O O . TYR A 1 104 ? 6.750 -6.215 -6.114 1.00 98.62 104 TYR A O 1
ATOM 817 N N . ASP A 1 105 ? 4.597 -5.638 -6.469 1.00 98.62 105 ASP A N 1
ATOM 818 C CA . ASP A 1 105 ? 4.368 -6.491 -7.633 1.00 98.62 105 ASP A CA 1
ATOM 819 C C . ASP A 1 105 ? 5.386 -6.208 -8.749 1.00 98.62 105 ASP A C 1
ATOM 821 O O . ASP A 1 105 ? 5.945 -7.130 -9.347 1.00 98.62 105 ASP A O 1
ATOM 825 N N . PHE A 1 106 ? 5.690 -4.926 -8.989 1.00 98.38 106 PHE A N 1
ATOM 826 C CA . PHE A 1 106 ? 6.689 -4.496 -9.963 1.00 98.38 106 PHE A CA 1
ATOM 827 C C . PHE A 1 106 ? 8.089 -5.021 -9.620 1.00 98.38 106 PHE A C 1
ATOM 829 O O . PHE A 1 106 ? 8.749 -5.613 -10.476 1.00 98.38 106 PHE A O 1
ATOM 836 N N . ILE A 1 107 ? 8.552 -4.828 -8.378 1.00 98.12 107 ILE A N 1
ATOM 837 C CA . ILE A 1 107 ? 9.871 -5.318 -7.940 1.00 98.12 107 ILE A CA 1
ATOM 838 C C . ILE A 1 107 ? 9.914 -6.846 -8.020 1.00 98.12 107 ILE A C 1
ATOM 840 O O . ILE A 1 107 ? 10.893 -7.408 -8.513 1.00 98.12 107 ILE A O 1
ATOM 844 N N . LYS A 1 108 ? 8.847 -7.524 -7.579 1.00 97.94 108 LYS A N 1
ATOM 845 C CA . LYS A 1 108 ? 8.755 -8.985 -7.611 1.00 97.94 108 LYS A CA 1
ATOM 846 C C . LYS A 1 108 ? 8.863 -9.522 -9.035 1.00 97.94 108 LYS A C 1
ATOM 848 O O . LYS A 1 108 ? 9.625 -10.457 -9.265 1.00 97.94 108 LYS A O 1
ATOM 853 N N . TRP A 1 109 ? 8.179 -8.906 -9.999 1.00 97.75 109 TRP A N 1
ATOM 854 C CA . TRP A 1 109 ? 8.263 -9.319 -11.401 1.00 97.75 109 TRP A CA 1
ATOM 855 C C . TRP A 1 109 ? 9.698 -9.248 -11.934 1.00 97.75 109 TRP A C 1
ATOM 857 O O . TRP A 1 109 ? 10.190 -10.210 -12.523 1.00 97.75 109 TRP A O 1
ATOM 867 N N . TRP A 1 110 ? 10.413 -8.155 -11.659 1.00 96.62 110 TRP A N 1
ATOM 868 C CA . TRP A 1 110 ? 11.810 -8.022 -12.073 1.00 96.62 110 TRP A CA 1
ATOM 869 C C . TRP A 1 110 ? 12.755 -8.998 -11.362 1.00 96.62 110 TRP A C 1
ATOM 871 O O . TRP A 1 110 ? 13.699 -9.491 -11.976 1.00 96.62 110 TRP A O 1
ATOM 881 N N . ALA A 1 111 ? 12.512 -9.282 -10.084 1.00 96.00 111 ALA A N 1
ATOM 882 C CA . ALA A 1 111 ? 13.350 -10.176 -9.293 1.00 96.00 111 ALA A CA 1
ATOM 883 C C . ALA A 1 111 ? 13.132 -11.666 -9.620 1.00 96.00 111 ALA A C 1
ATOM 885 O O . ALA A 1 111 ? 14.066 -12.457 -9.492 1.00 96.00 111 ALA A O 1
ATOM 886 N N . VAL A 1 112 ? 11.921 -12.042 -10.045 1.00 95.19 112 VAL A N 1
ATOM 887 C CA . VAL A 1 112 ? 11.528 -13.440 -10.287 1.00 95.19 112 VAL A CA 1
ATOM 888 C C . VAL A 1 112 ? 11.534 -13.790 -11.771 1.00 95.19 112 VAL A C 1
ATOM 890 O O . VAL A 1 112 ? 12.162 -14.769 -12.159 1.00 95.19 112 VAL A O 1
ATOM 893 N N . VAL A 1 113 ? 10.845 -13.002 -12.600 1.00 93.94 113 VAL A N 1
ATOM 894 C CA . VAL A 1 113 ? 10.624 -13.320 -14.020 1.00 93.94 113 VAL A CA 1
ATOM 895 C C . VAL A 1 113 ? 11.789 -12.816 -14.861 1.00 93.94 113 VAL A C 1
ATOM 897 O O . VAL A 1 113 ? 12.436 -13.588 -15.557 1.00 93.94 113 VAL A O 1
ATOM 900 N N . ALA A 1 114 ? 12.122 -11.529 -14.745 1.00 90.62 114 ALA A N 1
ATOM 901 C CA . ALA A 1 114 ? 13.170 -10.914 -15.566 1.00 90.62 114 ALA A CA 1
ATOM 902 C C . ALA A 1 114 ? 14.593 -11.394 -15.229 1.00 90.62 114 ALA A C 1
ATOM 904 O O . ALA A 1 114 ? 15.534 -11.107 -15.969 1.00 90.62 114 ALA A O 1
ATOM 905 N N . LYS A 1 115 ? 14.760 -12.085 -14.096 1.00 86.69 115 LYS A N 1
ATOM 906 C CA . LYS A 1 115 ? 16.016 -12.722 -13.693 1.00 86.69 115 LYS A CA 1
ATOM 907 C C . LYS A 1 115 ? 16.295 -14.004 -14.485 1.00 86.69 115 LYS A C 1
ATOM 909 O O . LYS A 1 115 ? 17.454 -14.408 -14.557 1.00 86.69 115 LYS A O 1
ATOM 914 N N . ASP A 1 116 ? 15.271 -14.638 -15.062 1.00 89.88 116 ASP A N 1
ATOM 915 C CA . ASP A 1 116 ? 15.443 -15.826 -15.895 1.00 89.88 116 ASP A CA 1
ATOM 916 C C . ASP A 1 116 ? 16.262 -15.476 -17.155 1.00 89.88 116 ASP A C 1
ATOM 918 O O . ASP A 1 116 ? 15.809 -14.670 -17.973 1.00 89.88 116 ASP A O 1
ATOM 922 N N . PRO A 1 117 ? 17.449 -16.083 -17.360 1.00 88.44 117 PRO A N 1
ATOM 923 C CA . PRO A 1 117 ? 18.256 -15.851 -18.556 1.00 88.44 117 PRO A CA 1
ATOM 924 C C . PRO A 1 117 ? 17.556 -16.223 -19.871 1.00 88.44 117 PRO A C 1
ATOM 926 O O . PRO A 1 117 ? 18.021 -15.813 -20.932 1.00 88.44 117 PRO A O 1
ATOM 929 N N . GLN A 1 118 ? 16.488 -17.025 -19.819 1.00 92.62 118 GLN A N 1
ATOM 930 C CA . GLN A 1 118 ? 15.709 -17.445 -20.985 1.00 92.62 118 GLN A CA 1
ATOM 931 C C . GLN A 1 118 ? 14.578 -16.474 -21.344 1.00 92.62 118 GLN A C 1
ATOM 933 O O . GLN A 1 118 ? 13.939 -16.645 -22.383 1.00 92.62 118 GLN A O 1
ATOM 938 N N . TYR A 1 119 ? 14.307 -15.462 -20.515 1.00 93.44 119 TYR A N 1
ATOM 939 C CA . TYR A 1 119 ? 13.239 -14.509 -20.785 1.00 93.44 119 TYR A CA 1
ATOM 940 C C . TYR A 1 119 ? 13.601 -13.590 -21.968 1.00 93.44 119 TYR A C 1
ATOM 942 O O . TYR A 1 119 ? 14.530 -12.781 -21.896 1.00 93.44 119 TYR A O 1
ATOM 950 N N . ASP A 1 120 ? 12.844 -13.683 -23.066 1.00 93.25 120 ASP A N 1
ATOM 951 C CA . ASP A 1 120 ? 13.055 -12.854 -24.255 1.00 93.25 120 ASP A CA 1
ATOM 952 C C . ASP A 1 120 ? 12.288 -11.526 -24.165 1.00 93.25 120 ASP A C 1
ATOM 954 O O . ASP A 1 120 ? 11.107 -11.430 -24.499 1.00 93.25 120 ASP A O 1
ATOM 958 N N . PHE A 1 121 ? 12.990 -10.456 -23.785 1.00 92.06 121 PHE A N 1
ATOM 959 C CA . PHE A 1 121 ? 12.428 -9.103 -23.717 1.00 92.06 121 PHE A CA 1
ATOM 960 C C . PHE A 1 121 ? 11.903 -8.559 -25.057 1.00 92.06 121 PHE A C 1
ATOM 962 O O . PHE A 1 121 ? 11.146 -7.585 -25.051 1.00 92.06 121 PHE A O 1
ATOM 969 N N . ARG A 1 122 ? 12.302 -9.139 -26.197 1.00 88.88 122 ARG A N 1
ATOM 970 C CA . ARG A 1 122 ? 11.835 -8.726 -27.530 1.00 88.88 122 ARG A CA 1
ATOM 971 C C . ARG A 1 122 ? 10.559 -9.444 -27.955 1.00 88.88 122 ARG A C 1
ATOM 973 O O . ARG A 1 122 ? 9.893 -8.969 -28.875 1.00 88.88 122 ARG A O 1
ATOM 980 N N . ASN A 1 123 ? 10.204 -10.545 -27.296 1.00 90.88 123 ASN A N 1
ATOM 981 C CA . ASN A 1 123 ? 8.958 -11.242 -27.555 1.00 90.88 123 ASN A CA 1
ATOM 982 C C . ASN A 1 123 ? 7.802 -10.534 -26.831 1.00 90.88 123 ASN A C 1
ATOM 984 O O . ASN A 1 123 ? 7.667 -10.593 -25.607 1.00 90.88 123 ASN A O 1
ATOM 988 N N . LEU A 1 124 ? 6.968 -9.834 -27.602 1.00 90.44 124 LEU A N 1
ATOM 989 C CA . LEU A 1 124 ? 5.863 -9.046 -27.059 1.00 90.44 124 LEU A CA 1
ATOM 990 C C . LEU A 1 124 ? 4.682 -9.897 -26.579 1.00 90.44 124 LEU A C 1
ATOM 992 O O . LEU A 1 124 ? 3.903 -9.396 -25.765 1.00 90.44 124 LEU A O 1
ATOM 996 N N . ASP A 1 125 ? 4.604 -11.156 -27.019 1.00 93.69 125 ASP A N 1
ATOM 997 C CA . ASP A 1 125 ? 3.555 -12.110 -26.646 1.00 93.69 125 ASP A CA 1
ATOM 998 C C . ASP A 1 125 ? 3.798 -12.737 -25.263 1.00 93.69 125 ASP A C 1
ATOM 1000 O O . ASP A 1 125 ? 2.894 -13.343 -24.689 1.00 93.69 125 ASP A O 1
ATOM 1004 N N . LEU A 1 126 ? 5.008 -12.587 -24.704 1.00 94.25 126 LEU A N 1
ATOM 1005 C CA . LEU A 1 126 ? 5.297 -13.028 -23.341 1.00 94.25 126 LEU A CA 1
ATOM 1006 C C . LEU A 1 126 ? 4.635 -12.107 -22.300 1.00 94.25 126 LEU A C 1
ATOM 1008 O O . LEU A 1 126 ? 4.603 -10.882 -22.505 1.00 94.25 126 LEU A O 1
ATOM 1012 N N . PRO A 1 127 ? 4.167 -12.670 -21.165 1.00 95.00 127 PRO A N 1
ATOM 1013 C CA . PRO A 1 127 ? 3.642 -11.886 -20.052 1.00 95.00 127 PRO A CA 1
ATOM 1014 C C . PRO A 1 127 ? 4.676 -10.886 -19.532 1.00 95.00 127 PRO A C 1
ATOM 1016 O O . PRO A 1 127 ? 5.844 -11.223 -19.359 1.00 95.00 127 PRO A O 1
ATOM 1019 N N . TYR A 1 128 ? 4.246 -9.648 -19.290 1.00 95.81 128 TYR A N 1
ATOM 1020 C CA . TYR A 1 128 ? 5.123 -8.554 -18.882 1.00 95.81 128 TYR A CA 1
ATOM 1021 C C . TYR A 1 128 ? 4.477 -7.726 -17.775 1.00 95.81 128 TYR A C 1
ATOM 1023 O O . TYR A 1 128 ? 3.386 -7.190 -17.966 1.00 95.81 128 TYR A O 1
ATOM 1031 N N . LEU A 1 129 ? 5.170 -7.594 -16.638 1.00 96.69 129 LEU A N 1
ATOM 1032 C CA . LEU A 1 129 ? 4.679 -6.910 -15.432 1.00 96.69 129 LEU A CA 1
ATOM 1033 C C . LEU A 1 129 ? 3.285 -7.400 -14.993 1.00 96.69 129 LEU A C 1
ATOM 1035 O O . LEU A 1 129 ? 2.436 -6.619 -14.552 1.00 96.69 129 LEU A O 1
ATOM 1039 N N . ASP A 1 130 ? 3.063 -8.704 -15.130 1.00 96.69 130 ASP A N 1
ATOM 1040 C CA . ASP A 1 130 ? 1.783 -9.396 -14.972 1.00 96.69 130 ASP A CA 1
ATOM 1041 C C . ASP A 1 130 ? 1.576 -10.017 -13.583 1.00 96.69 130 ASP A C 1
ATOM 1043 O O . ASP A 1 130 ? 0.483 -10.487 -13.282 1.00 96.69 130 ASP A O 1
ATOM 1047 N N . ILE A 1 131 ? 2.577 -9.949 -12.700 1.00 97.94 131 ILE A N 1
ATOM 1048 C CA . ILE A 1 131 ? 2.359 -10.205 -11.272 1.00 97.94 131 ILE A CA 1
ATOM 1049 C C . ILE A 1 131 ? 1.444 -9.100 -10.725 1.00 97.94 131 ILE A C 1
ATOM 1051 O O . ILE A 1 131 ? 1.695 -7.908 -10.951 1.00 97.94 131 ILE A O 1
ATOM 1055 N N . LYS A 1 132 ? 0.372 -9.516 -10.043 1.00 97.44 132 LYS A N 1
ATOM 1056 C CA . LYS A 1 132 ? -0.613 -8.667 -9.365 1.00 97.44 132 LYS A CA 1
ATOM 1057 C C . LYS A 1 132 ? -0.990 -9.284 -8.028 1.00 97.44 132 LYS A C 1
ATOM 1059 O O . LYS A 1 132 ? -1.083 -10.508 -7.940 1.00 97.44 132 LYS A O 1
ATOM 1064 N N . ASP A 1 133 ? -1.210 -8.431 -7.034 1.00 97.56 133 ASP A N 1
ATOM 1065 C CA . ASP A 1 133 ? -1.692 -8.806 -5.702 1.00 97.56 133 ASP A CA 1
ATOM 1066 C C . ASP A 1 133 ? -0.812 -9.874 -5.031 1.00 97.56 133 ASP A C 1
ATOM 1068 O O . ASP A 1 133 ? -1.298 -10.772 -4.339 1.00 97.56 133 ASP A O 1
ATOM 1072 N N . ALA A 1 134 ? 0.505 -9.808 -5.257 1.00 97.81 134 ALA A N 1
ATOM 1073 C CA . ALA A 1 134 ? 1.428 -10.717 -4.599 1.00 97.81 134 ALA A CA 1
ATOM 1074 C C . ALA A 1 134 ? 1.464 -10.454 -3.086 1.00 97.81 134 ALA A C 1
ATOM 1076 O O . ALA A 1 134 ? 1.309 -9.317 -2.630 1.00 97.81 134 ALA A O 1
ATOM 1077 N N . ASP A 1 135 ? 1.699 -11.514 -2.310 1.00 97.88 135 ASP A N 1
ATOM 1078 C CA . ASP A 1 135 ? 1.758 -11.429 -0.853 1.00 97.88 135 ASP A CA 1
ATOM 1079 C C . ASP A 1 135 ? 2.955 -10.589 -0.396 1.00 97.88 135 ASP A C 1
ATOM 1081 O O . ASP A 1 135 ? 4.092 -11.050 -0.306 1.00 97.88 135 ASP A O 1
ATOM 1085 N N . VAL A 1 136 ? 2.679 -9.344 -0.015 1.00 97.12 136 VAL A N 1
ATOM 1086 C CA . VAL A 1 136 ? 3.704 -8.414 0.454 1.00 97.12 136 VAL A CA 1
ATOM 1087 C C . VAL A 1 136 ? 4.372 -8.891 1.752 1.00 97.12 136 VAL A C 1
ATOM 1089 O O . VAL A 1 136 ? 5.436 -8.380 2.103 1.00 97.12 136 VAL A O 1
ATOM 1092 N N . PHE A 1 137 ? 3.824 -9.875 2.469 1.00 97.06 137 PHE A N 1
ATOM 1093 C CA . PHE A 1 137 ? 4.409 -10.440 3.688 1.00 97.06 137 PHE A CA 1
ATOM 1094 C C . PHE A 1 137 ? 5.216 -11.723 3.466 1.00 97.06 137 PHE A C 1
ATOM 1096 O O . PHE A 1 137 ? 5.815 -12.221 4.423 1.00 97.06 137 PHE A O 1
ATOM 1103 N N . GLU A 1 138 ? 5.317 -12.213 2.230 1.00 97.31 138 GLU A N 1
ATOM 1104 C CA . GLU A 1 138 ? 6.095 -13.413 1.928 1.00 97.31 138 GLU A CA 1
ATOM 1105 C C . GLU A 1 138 ? 7.608 -13.220 2.207 1.00 97.31 138 GLU A C 1
ATOM 1107 O O . GLU A 1 138 ? 8.110 -12.078 2.246 1.00 97.31 138 GLU A O 1
ATOM 1112 N N . PRO A 1 139 ? 8.361 -14.326 2.397 1.00 96.62 139 PRO A N 1
ATOM 1113 C CA . PRO A 1 139 ? 9.811 -14.284 2.560 1.00 96.62 139 PRO A CA 1
ATOM 1114 C C . PRO A 1 139 ? 10.514 -13.566 1.403 1.00 96.62 139 PRO A C 1
ATOM 1116 O O . PRO A 1 139 ? 10.137 -13.697 0.243 1.00 96.62 139 PRO A O 1
ATOM 1119 N N . VAL A 1 140 ? 11.573 -12.813 1.707 1.00 95.06 140 VAL A N 1
ATOM 1120 C CA . VAL A 1 140 ? 12.289 -11.990 0.711 1.00 95.06 140 VAL A CA 1
ATOM 1121 C C . VAL A 1 140 ? 13.333 -12.767 -0.096 1.00 95.06 140 VAL A C 1
ATOM 1123 O O . VAL A 1 140 ? 14.035 -12.175 -0.909 1.00 95.06 140 VAL A O 1
ATOM 1126 N N . ASP A 1 141 ? 13.435 -14.086 0.076 1.00 94.94 141 ASP A N 1
ATOM 1127 C CA . ASP A 1 141 ? 14.444 -14.915 -0.598 1.00 94.94 141 ASP A CA 1
ATOM 1128 C C . ASP A 1 141 ? 14.372 -14.819 -2.132 1.00 94.94 141 ASP A C 1
ATOM 1130 O O . ASP A 1 141 ? 15.387 -14.965 -2.815 1.00 94.94 141 ASP A O 1
ATOM 1134 N N . PHE A 1 142 ? 13.194 -14.499 -2.686 1.00 93.31 142 PHE A N 1
ATOM 1135 C CA . PHE A 1 142 ? 13.002 -14.313 -4.127 1.00 93.31 142 PHE A CA 1
ATOM 1136 C C . PHE A 1 142 ? 13.884 -13.205 -4.724 1.00 93.31 142 PHE A C 1
ATOM 1138 O O . PHE A 1 142 ? 14.196 -13.256 -5.912 1.00 93.31 142 PHE A O 1
ATOM 1145 N N . CYS A 1 143 ? 14.296 -12.203 -3.935 1.00 91.44 143 CYS A N 1
ATOM 1146 C CA . CYS A 1 143 ? 15.131 -11.106 -4.424 1.00 91.44 143 CYS A CA 1
ATOM 1147 C C . CYS A 1 143 ? 16.636 -11.370 -4.276 1.00 91.44 143 CYS A C 1
ATOM 1149 O O . CYS A 1 143 ? 17.452 -10.550 -4.702 1.00 91.44 143 CYS A O 1
ATOM 1151 N N . PHE A 1 144 ? 17.046 -12.503 -3.700 1.00 89.12 144 PHE A N 1
ATOM 1152 C CA . PHE A 1 144 ? 18.464 -12.828 -3.571 1.00 89.12 144 PHE A CA 1
ATOM 1153 C C . PHE A 1 144 ? 19.089 -13.144 -4.932 1.00 89.12 144 PHE A C 1
ATOM 1155 O O . PHE A 1 144 ? 18.542 -13.893 -5.742 1.00 89.12 144 PHE A O 1
ATOM 1162 N N . GLY A 1 145 ? 20.247 -12.540 -5.208 1.00 86.75 145 GLY A N 1
ATOM 1163 C CA . GLY A 1 145 ? 20.913 -12.600 -6.514 1.00 86.75 145 GLY A CA 1
ATOM 1164 C C . GLY A 1 145 ? 20.252 -11.747 -7.604 1.00 86.75 145 GLY A C 1
ATOM 1165 O O . GLY A 1 145 ? 20.520 -11.972 -8.780 1.00 86.75 145 GLY A O 1
ATOM 1166 N N . TYR A 1 146 ? 19.355 -10.824 -7.241 1.00 89.62 146 TYR A N 1
ATOM 1167 C CA . TYR A 1 146 ? 18.871 -9.771 -8.131 1.00 89.62 146 TYR A CA 1
ATOM 1168 C C . TYR A 1 146 ? 19.606 -8.453 -7.827 1.00 89.62 146 TYR A C 1
ATOM 1170 O O . TYR A 1 146 ? 19.307 -7.759 -6.854 1.00 89.62 146 TYR A O 1
ATOM 1178 N N . ASP A 1 147 ? 20.580 -8.103 -8.670 1.00 87.56 147 ASP A N 1
ATOM 1179 C CA . ASP A 1 147 ? 21.528 -7.008 -8.417 1.00 87.56 147 ASP A CA 1
ATOM 1180 C C . ASP A 1 147 ? 20.988 -5.630 -8.849 1.00 87.56 147 ASP A C 1
ATOM 1182 O O . ASP A 1 147 ? 21.533 -4.965 -9.732 1.00 87.56 147 ASP A O 1
ATOM 1186 N N . ASN A 1 148 ? 19.900 -5.167 -8.222 1.00 92.19 148 ASN A N 1
ATOM 1187 C CA . ASN A 1 148 ? 19.375 -3.810 -8.421 1.00 92.19 148 ASN A CA 1
ATOM 1188 C C . ASN A 1 148 ? 19.197 -3.060 -7.096 1.00 92.19 148 ASN A C 1
ATOM 1190 O O . ASN A 1 148 ? 18.143 -3.108 -6.459 1.00 92.19 148 ASN A O 1
ATOM 1194 N N . LEU A 1 149 ? 20.234 -2.313 -6.712 1.00 94.69 149 LEU A N 1
ATOM 1195 C CA . LEU A 1 149 ? 20.289 -1.582 -5.446 1.00 94.69 149 LEU A CA 1
ATOM 1196 C C . LEU A 1 149 ? 19.079 -0.664 -5.225 1.00 94.69 149 LEU A C 1
ATOM 1198 O O . LEU A 1 149 ? 18.503 -0.668 -4.140 1.00 94.69 149 LEU A O 1
ATOM 1202 N N . ASN A 1 150 ? 18.670 0.102 -6.240 1.00 95.06 150 ASN A N 1
ATOM 1203 C CA . ASN A 1 150 ? 17.581 1.068 -6.083 1.00 95.06 150 ASN A CA 1
ATOM 1204 C C . ASN A 1 150 ? 16.250 0.374 -5.769 1.00 95.06 150 ASN A C 1
ATOM 1206 O O . ASN A 1 150 ? 15.505 0.831 -4.902 1.00 95.06 150 ASN A O 1
ATOM 1210 N N . GLN A 1 151 ? 15.975 -0.760 -6.422 1.00 96.25 151 GLN A N 1
ATOM 1211 C CA . GLN A 1 151 ? 14.778 -1.544 -6.123 1.00 96.25 151 GLN A CA 1
ATOM 1212 C C . GLN A 1 151 ? 14.849 -2.186 -4.736 1.00 96.25 151 GLN A C 1
ATOM 1214 O O . GLN A 1 151 ? 13.841 -2.214 -4.040 1.00 96.25 151 GLN A O 1
ATOM 1219 N N . MET A 1 152 ? 16.023 -2.643 -4.287 1.00 96.31 152 MET A N 1
ATOM 1220 C CA . MET A 1 152 ? 16.176 -3.203 -2.937 1.00 96.31 152 MET A CA 1
ATOM 1221 C C . MET A 1 152 ? 15.973 -2.148 -1.848 1.00 96.31 152 MET A C 1
ATOM 1223 O O . MET A 1 152 ? 15.306 -2.411 -0.849 1.00 96.31 152 MET A O 1
ATOM 1227 N N . VAL A 1 153 ? 16.478 -0.929 -2.056 1.00 97.19 153 VAL A N 1
ATOM 1228 C CA . VAL A 1 153 ? 16.224 0.200 -1.149 1.00 97.19 153 VAL A CA 1
ATOM 1229 C C . VAL A 1 153 ? 14.734 0.550 -1.123 1.00 97.19 153 VAL A C 1
ATOM 1231 O O . VAL A 1 153 ? 14.182 0.776 -0.047 1.00 97.19 153 VAL A O 1
ATOM 1234 N N . ALA A 1 154 ? 14.059 0.545 -2.277 1.00 98.12 154 ALA A N 1
ATOM 1235 C CA . ALA A 1 154 ? 12.616 0.767 -2.342 1.00 98.12 154 ALA A CA 1
ATOM 1236 C C . ALA A 1 154 ? 11.820 -0.352 -1.646 1.00 98.12 154 ALA A C 1
ATOM 1238 O O . ALA A 1 154 ? 10.919 -0.055 -0.865 1.00 98.12 154 ALA A O 1
ATOM 1239 N N . LEU A 1 155 ? 12.184 -1.622 -1.849 1.00 97.69 155 LEU A N 1
ATOM 1240 C CA . LEU A 1 155 ? 11.562 -2.757 -1.164 1.00 97.69 155 LEU A CA 1
ATOM 1241 C C . LEU A 1 155 ? 11.752 -2.660 0.354 1.00 97.69 155 LEU A C 1
ATOM 1243 O O . LEU A 1 155 ? 10.800 -2.853 1.105 1.00 97.69 155 LEU A O 1
ATOM 1247 N N . MET A 1 156 ? 12.952 -2.304 0.817 1.00 97.69 156 MET A N 1
ATOM 1248 C CA . MET A 1 156 ? 13.216 -2.070 2.237 1.00 97.69 156 MET A CA 1
ATOM 1249 C C . MET A 1 156 ? 12.344 -0.935 2.786 1.00 97.69 156 MET A C 1
ATOM 1251 O O . MET A 1 156 ? 11.721 -1.095 3.835 1.00 97.69 156 MET A O 1
ATOM 1255 N N . LEU A 1 157 ? 12.243 0.191 2.070 1.00 98.44 157 LEU A N 1
ATOM 1256 C CA . LEU A 1 157 ? 11.375 1.304 2.460 1.00 98.44 157 LEU A CA 1
ATOM 1257 C C . LEU A 1 157 ? 9.906 0.870 2.550 1.00 98.44 157 LEU A C 1
ATOM 1259 O O . LEU A 1 157 ? 9.238 1.206 3.524 1.00 98.44 157 LEU A O 1
ATOM 1263 N N . LEU A 1 158 ? 9.416 0.091 1.584 1.00 98.44 158 LEU A N 1
ATOM 1264 C CA . LEU A 1 158 ? 8.066 -0.468 1.613 1.00 98.44 158 LEU A CA 1
ATOM 1265 C C . LEU A 1 158 ? 7.843 -1.340 2.858 1.00 98.44 158 LEU A C 1
ATOM 1267 O O . LEU A 1 158 ? 6.864 -1.149 3.576 1.00 98.44 158 LEU A O 1
ATOM 1271 N N . LYS A 1 159 ? 8.773 -2.253 3.166 1.00 97.88 159 LYS A N 1
ATOM 1272 C CA . LYS A 1 159 ? 8.691 -3.106 4.365 1.00 97.88 159 LYS A CA 1
ATOM 1273 C C . LYS A 1 159 ? 8.693 -2.271 5.653 1.00 97.88 159 LYS A C 1
ATOM 1275 O O . LYS A 1 159 ? 7.955 -2.586 6.583 1.00 97.88 159 LYS A O 1
ATOM 1280 N N . VAL A 1 160 ? 9.468 -1.184 5.699 1.00 98.25 160 VAL A N 1
ATOM 1281 C CA . VAL A 1 160 ? 9.466 -0.235 6.825 1.00 98.25 160 VAL A CA 1
ATOM 1282 C C . VAL A 1 160 ? 8.128 0.498 6.942 1.00 98.25 160 VAL A C 1
ATOM 1284 O O . VAL A 1 160 ? 7.608 0.579 8.053 1.00 98.25 160 VAL A O 1
ATOM 1287 N N . LYS A 1 161 ? 7.542 0.985 5.835 1.00 97.69 161 LYS A N 1
ATOM 1288 C CA . LYS A 1 161 ? 6.206 1.614 5.837 1.00 97.69 161 LYS A CA 1
ATOM 1289 C C . LYS A 1 161 ? 5.167 0.674 6.456 1.00 97.69 161 LYS A C 1
ATOM 1291 O O . LYS A 1 161 ? 4.530 1.035 7.439 1.00 97.69 161 LYS A O 1
ATOM 1296 N N . LEU A 1 162 ? 5.109 -0.569 5.977 1.00 97.62 162 LEU A N 1
ATOM 1297 C CA . LEU A 1 162 ? 4.179 -1.582 6.484 1.00 97.62 162 LEU A CA 1
ATOM 1298 C C . LEU A 1 162 ? 4.404 -1.906 7.964 1.00 97.62 162 LEU A C 1
ATOM 1300 O O . LEU A 1 162 ? 3.448 -2.041 8.723 1.00 97.62 162 LEU A O 1
ATOM 1304 N N . LEU A 1 163 ? 5.661 -2.011 8.404 1.00 97.81 163 LEU A N 1
ATOM 1305 C CA . LEU A 1 163 ? 5.974 -2.241 9.814 1.00 97.81 163 LEU A CA 1
ATOM 1306 C C . LEU A 1 163 ? 5.485 -1.088 10.702 1.00 97.81 163 LEU A C 1
ATOM 1308 O O . LEU A 1 163 ? 4.941 -1.335 11.784 1.00 97.81 163 LEU A O 1
ATOM 1312 N N . LEU A 1 164 ? 5.684 0.159 10.266 1.00 97.19 164 LEU A N 1
ATOM 1313 C CA . LEU A 1 164 ? 5.213 1.342 10.984 1.00 97.19 164 LEU A CA 1
ATOM 1314 C C . LEU A 1 164 ? 3.683 1.373 11.047 1.00 97.19 164 LEU A C 1
ATOM 1316 O O . LEU A 1 164 ? 3.140 1.569 12.135 1.00 97.19 164 LEU A O 1
ATOM 1320 N N . ASP A 1 165 ? 3.003 1.084 9.938 1.00 96.00 165 ASP A N 1
ATOM 1321 C CA . ASP A 1 165 ? 1.539 1.042 9.871 1.00 96.00 165 ASP A CA 1
ATOM 1322 C C . ASP A 1 165 ? 0.966 -0.042 10.793 1.00 96.00 165 ASP A C 1
ATOM 1324 O O . ASP A 1 165 ? 0.107 0.237 11.631 1.00 96.00 165 ASP A O 1
ATOM 1328 N N . LEU A 1 166 ? 1.507 -1.263 10.746 1.00 96.44 166 LEU A N 1
ATOM 1329 C CA . LEU A 1 166 ? 1.102 -2.354 11.640 1.00 96.44 166 LEU A CA 1
ATOM 1330 C C . LEU A 1 166 ? 1.361 -2.021 13.116 1.00 96.44 166 LEU A C 1
ATOM 1332 O O . LEU A 1 166 ? 0.576 -2.380 13.998 1.00 96.44 166 LEU A O 1
ATOM 1336 N N . THR A 1 167 ? 2.455 -1.318 13.413 1.00 96.38 167 THR A N 1
ATOM 1337 C CA . THR A 1 167 ? 2.775 -0.882 14.780 1.00 96.38 167 THR A CA 1
ATOM 1338 C C . THR A 1 167 ? 1.807 0.197 15.263 1.00 96.38 167 THR A C 1
ATOM 1340 O O . THR A 1 167 ? 1.355 0.153 16.415 1.00 96.38 167 THR A O 1
ATOM 1343 N N . ALA A 1 168 ? 1.447 1.140 14.392 1.00 95.38 168 ALA A N 1
ATOM 1344 C CA . ALA A 1 168 ? 0.437 2.150 14.672 1.00 95.38 168 ALA A CA 1
ATOM 1345 C C . ALA A 1 168 ? -0.931 1.497 14.928 1.00 95.38 168 ALA A C 1
ATOM 1347 O O . ALA A 1 168 ? -1.565 1.807 15.937 1.00 95.38 168 ALA A O 1
ATOM 1348 N N . MET A 1 169 ? -1.332 0.518 14.109 1.00 95.81 169 MET A N 1
ATOM 1349 C CA . MET A 1 169 ? -2.573 -0.247 14.297 1.00 95.81 169 MET A CA 1
ATOM 1350 C C . MET A 1 169 ? -2.611 -0.962 15.653 1.00 95.81 169 MET A C 1
ATOM 1352 O O . MET A 1 169 ? -3.568 -0.794 16.406 1.00 95.81 169 MET A O 1
ATOM 1356 N N . ARG A 1 170 ? -1.543 -1.679 16.031 1.00 94.25 170 ARG A N 1
ATOM 1357 C CA . ARG A 1 170 ? -1.442 -2.325 17.358 1.00 94.25 170 ARG A CA 1
ATOM 1358 C C . ARG A 1 170 ? -1.506 -1.320 18.508 1.00 94.25 170 ARG A C 1
ATOM 1360 O O . ARG A 1 170 ? -2.015 -1.623 19.586 1.00 94.25 170 ARG A O 1
ATOM 1367 N N . THR A 1 171 ? -0.947 -0.128 18.314 1.00 96.19 171 THR A N 1
ATOM 1368 C CA . THR A 1 171 ? -0.992 0.939 19.323 1.00 96.19 171 THR A CA 1
ATOM 1369 C C . THR A 1 171 ? -2.412 1.466 19.488 1.00 96.19 171 THR A C 1
ATOM 1371 O O . THR A 1 171 ? -2.887 1.592 20.618 1.00 96.19 171 THR A O 1
ATOM 1374 N N . LEU A 1 172 ? -3.107 1.714 18.377 1.00 95.62 172 LEU A N 1
ATOM 1375 C CA . LEU A 1 172 ? -4.496 2.153 18.378 1.00 95.62 172 LEU A CA 1
ATOM 1376 C C . LEU A 1 172 ? -5.411 1.101 19.013 1.00 95.62 172 LEU A C 1
ATOM 1378 O O . LEU A 1 172 ? -6.246 1.441 19.843 1.00 95.62 172 LEU A O 1
ATOM 1382 N N . GLU A 1 173 ? -5.195 -0.181 18.723 1.00 93.94 173 GLU A N 1
ATOM 1383 C CA . GLU A 1 173 ? -5.932 -1.283 19.347 1.00 93.94 173 GLU A CA 1
ATOM 1384 C C . GLU A 1 173 ? -5.804 -1.266 20.882 1.00 93.94 173 GLU A C 1
ATOM 1386 O O . GLU A 1 173 ? -6.799 -1.375 21.600 1.00 93.94 173 GLU A O 1
ATOM 1391 N N . LYS A 1 174 ? -4.596 -1.043 21.421 1.00 94.50 174 LYS A N 1
ATOM 1392 C CA . LYS A 1 174 ? -4.386 -0.891 22.874 1.00 94.50 174 LYS A CA 1
ATOM 1393 C C . LYS A 1 174 ? -5.131 0.313 23.449 1.00 94.50 174 LYS A C 1
ATOM 1395 O O . LYS A 1 174 ? -5.701 0.214 24.536 1.00 94.50 174 LYS A O 1
ATOM 1400 N N . GLN A 1 175 ? -5.118 1.445 22.745 1.00 96.75 175 GLN A N 1
ATOM 1401 C CA . GLN A 1 175 ? -5.837 2.649 23.168 1.00 96.75 175 GLN A CA 1
ATOM 1402 C C . GLN A 1 175 ? -7.350 2.416 23.175 1.00 96.75 175 GLN A C 1
ATOM 1404 O O . GLN A 1 175 ? -8.001 2.735 24.168 1.00 96.75 175 GLN A O 1
ATOM 1409 N N . ILE A 1 176 ? -7.888 1.791 22.125 1.00 95.12 176 ILE A N 1
ATOM 1410 C CA . ILE A 1 176 ? -9.302 1.415 22.030 1.00 95.12 176 ILE A CA 1
ATOM 1411 C C . ILE A 1 176 ? -9.678 0.475 23.175 1.00 95.12 176 ILE A C 1
ATOM 1413 O O . ILE A 1 176 ? -10.667 0.725 23.852 1.00 95.12 176 ILE A O 1
ATOM 1417 N N . ASN A 1 177 ? -8.867 -0.548 23.462 1.00 93.56 177 ASN A N 1
ATOM 1418 C CA . ASN A 1 177 ? -9.116 -1.454 24.585 1.00 93.56 177 ASN A CA 1
ATOM 1419 C C . ASN A 1 177 ? -9.149 -0.708 25.930 1.00 93.56 177 ASN A C 1
ATOM 1421 O O . ASN A 1 177 ? -10.002 -0.980 26.771 1.00 93.56 177 ASN A O 1
ATOM 1425 N N . ARG A 1 178 ? -8.263 0.270 26.146 1.00 96.19 178 ARG A N 1
ATOM 1426 C CA . ARG A 1 178 ? -8.287 1.085 27.369 1.00 96.19 178 ARG A CA 1
ATOM 1427 C C . ARG A 1 178 ? -9.546 1.950 27.455 1.00 96.19 178 ARG A C 1
ATOM 1429 O O . ARG A 1 178 ? -10.176 1.991 28.507 1.00 96.19 178 ARG A O 1
ATOM 1436 N N . LEU A 1 179 ? -9.926 2.610 26.361 1.00 96.38 179 LEU A N 1
ATOM 1437 C CA . LEU A 1 179 ? -11.152 3.411 26.292 1.00 96.38 179 LEU A CA 1
ATOM 1438 C C . LEU A 1 179 ? -12.402 2.551 26.492 1.00 96.38 179 LEU A C 1
ATOM 1440 O O . LEU A 1 179 ? -13.319 2.972 27.194 1.00 96.38 179 LEU A O 1
ATOM 1444 N N . TYR A 1 180 ? -12.408 1.333 25.947 1.00 94.62 180 TYR A N 1
ATOM 1445 C CA . TYR A 1 180 ? -13.472 0.358 26.148 1.00 94.62 180 TYR A CA 1
ATOM 1446 C C . TYR A 1 180 ? -13.745 0.135 27.642 1.00 94.62 180 TYR A C 1
ATOM 1448 O O . TYR A 1 180 ? -14.878 0.273 28.113 1.00 94.62 180 TYR A O 1
ATOM 1456 N N . TRP A 1 181 ? -12.686 -0.135 28.408 1.00 94.69 181 TRP A N 1
ATOM 1457 C CA . TRP A 1 181 ? -12.785 -0.361 29.848 1.00 94.69 181 TRP A CA 1
ATOM 1458 C C . TRP A 1 181 ? -13.098 0.903 30.646 1.00 94.69 181 TRP A C 1
ATOM 1460 O O . TRP A 1 181 ? -13.854 0.823 31.610 1.00 94.69 181 TRP A O 1
ATOM 1470 N N . GLU A 1 182 ? -12.586 2.070 30.253 1.00 97.19 182 GLU A N 1
ATOM 1471 C CA . GLU A 1 182 ? -12.923 3.328 30.932 1.00 97.19 182 GLU A CA 1
ATOM 1472 C C . GLU A 1 182 ? -14.401 3.691 30.777 1.00 97.19 182 GLU A C 1
ATOM 1474 O O . GLU A 1 182 ? -15.053 4.035 31.762 1.00 97.19 182 GLU A O 1
ATOM 1479 N N . VAL A 1 183 ? -14.969 3.551 29.578 1.00 95.69 183 VAL A N 1
ATOM 1480 C CA . VAL A 1 183 ? -16.412 3.752 29.373 1.00 95.69 183 VAL A CA 1
ATOM 1481 C C . VAL A 1 183 ? -17.207 2.711 30.154 1.00 95.69 183 VAL A C 1
ATOM 1483 O O . VAL A 1 183 ? -18.187 3.075 30.792 1.00 95.69 183 VAL A O 1
ATOM 1486 N N . HIS A 1 184 ? -16.777 1.443 30.176 1.00 93.94 184 HIS A N 1
ATOM 1487 C CA . HIS A 1 184 ? -17.439 0.409 30.978 1.00 93.94 184 HIS A CA 1
ATOM 1488 C C . HIS A 1 184 ? -17.405 0.732 32.482 1.00 93.94 184 HIS A C 1
ATOM 1490 O O . HIS A 1 184 ? -18.397 0.538 33.182 1.00 93.94 184 HIS A O 1
ATOM 1496 N N . ARG A 1 185 ? -16.280 1.265 32.978 1.00 95.19 185 ARG A N 1
ATOM 1497 C CA . ARG A 1 185 ? -16.108 1.710 34.367 1.00 95.19 185 ARG A CA 1
ATOM 1498 C C . ARG A 1 185 ? -17.015 2.895 34.700 1.00 95.19 185 ARG A C 1
ATOM 1500 O O . ARG A 1 185 ? -17.550 2.940 35.803 1.00 95.19 185 ARG A O 1
ATOM 1507 N N . ILE A 1 186 ? -17.164 3.851 33.779 1.00 95.88 186 ILE A N 1
ATOM 1508 C CA . ILE A 1 186 ? -18.048 5.014 33.946 1.00 95.88 186 ILE A CA 1
ATOM 1509 C C . ILE A 1 186 ? -19.508 4.567 33.903 1.00 95.88 186 ILE A C 1
ATOM 1511 O O . ILE A 1 186 ? -20.273 4.888 34.805 1.00 95.88 186 ILE A O 1
ATOM 1515 N N . ASN A 1 187 ? -19.889 3.807 32.877 1.00 96.00 187 ASN A N 1
ATOM 1516 C CA . ASN A 1 187 ? -21.251 3.356 32.666 1.00 96.00 187 ASN A CA 1
ATOM 1517 C C . ASN A 1 187 ? -21.288 1.949 32.049 1.00 96.00 187 ASN A C 1
ATOM 1519 O O . ASN A 1 187 ? -21.214 1.763 30.831 1.00 96.00 187 ASN A O 1
ATOM 1523 N N . LYS A 1 188 ? -21.474 0.940 32.907 1.00 94.00 188 LYS A N 1
ATOM 1524 C CA . LYS A 1 188 ? -21.494 -0.484 32.525 1.00 94.00 188 LYS A CA 1
ATOM 1525 C C . LYS A 1 188 ? -22.559 -0.851 31.483 1.00 94.00 188 LYS A C 1
ATOM 1527 O O . LYS A 1 188 ? -22.449 -1.898 30.850 1.00 94.00 188 LYS A O 1
ATOM 1532 N N . TRP A 1 189 ? -23.586 -0.014 31.312 1.00 92.19 189 TRP A N 1
ATOM 1533 C CA . TRP A 1 189 ? -24.700 -0.251 30.391 1.00 92.19 189 TRP A CA 1
ATOM 1534 C C . TRP A 1 189 ? -24.392 0.175 28.954 1.00 92.19 189 TRP A C 1
ATOM 1536 O O . TRP A 1 189 ? -25.050 -0.306 28.036 1.00 92.19 189 TRP A O 1
ATOM 1546 N N . MET A 1 190 ? -23.400 1.048 28.748 1.00 93.75 190 MET A N 1
ATOM 1547 C CA . MET A 1 190 ? -23.160 1.706 27.459 1.00 93.75 190 MET A CA 1
ATOM 1548 C C . MET A 1 190 ? -22.942 0.713 26.311 1.00 93.75 190 MET A C 1
ATOM 1550 O O . MET A 1 190 ? -23.567 0.833 25.260 1.00 93.75 190 MET A O 1
ATOM 1554 N N . TRP A 1 191 ? -22.104 -0.307 26.516 1.00 93.44 191 TRP A N 1
ATOM 1555 C CA . TRP A 1 191 ? -21.796 -1.289 25.469 1.00 93.44 191 TRP A CA 1
ATOM 1556 C C . TRP A 1 191 ? -22.982 -2.192 25.132 1.00 93.44 191 TRP A C 1
ATOM 1558 O O . TRP A 1 191 ? -23.231 -2.469 23.961 1.00 93.44 191 TRP A O 1
ATOM 1568 N N . MET A 1 192 ? -23.770 -2.581 26.138 1.00 90.06 192 MET A N 1
ATOM 1569 C CA . MET A 1 192 ? -25.003 -3.347 25.923 1.00 90.06 192 MET A CA 1
ATOM 1570 C C . MET A 1 192 ? -26.048 -2.530 25.164 1.00 90.06 192 MET A C 1
ATOM 1572 O O . MET A 1 192 ? -26.790 -3.087 24.359 1.00 90.06 192 MET A O 1
ATOM 1576 N N . ALA A 1 193 ? -26.082 -1.218 25.394 1.00 91.62 193 ALA A N 1
ATOM 1577 C CA . ALA A 1 193 ? -27.003 -0.329 24.714 1.00 91.62 193 ALA A CA 1
ATOM 1578 C C . ALA A 1 193 ? -26.588 -0.017 23.275 1.00 91.62 193 ALA A C 1
ATOM 1580 O O . ALA A 1 193 ? -27.445 0.032 22.405 1.00 91.62 193 ALA A O 1
ATOM 1581 N N . LEU A 1 194 ? -25.289 0.113 22.991 1.00 91.38 194 LEU A N 1
ATOM 1582 C CA . LEU A 1 194 ? -24.797 0.228 21.613 1.00 91.38 194 LEU A CA 1
ATOM 1583 C C . LEU A 1 194 ? -25.016 -1.049 20.796 1.00 91.38 194 LEU A C 1
ATOM 1585 O O . LEU A 1 194 ? -25.198 -0.965 19.587 1.00 91.38 194 LEU A O 1
ATOM 1589 N N . ARG A 1 195 ? -25.018 -2.218 21.444 1.00 89.75 195 ARG A N 1
ATOM 1590 C CA . ARG A 1 195 ? -25.306 -3.500 20.792 1.00 89.75 195 ARG A CA 1
ATOM 1591 C C . ARG A 1 195 ? -26.756 -3.621 20.316 1.00 89.75 195 ARG A C 1
ATOM 1593 O O . ARG A 1 195 ? -26.993 -4.219 19.276 1.00 89.75 195 ARG A O 1
ATOM 1600 N N . ALA A 1 196 ? -27.703 -3.115 21.101 1.00 87.00 196 ALA A N 1
ATOM 1601 C CA . ALA A 1 196 ? -29.136 -3.234 20.827 1.00 87.00 196 ALA A CA 1
ATOM 1602 C C . ALA A 1 196 ? -29.851 -1.902 21.117 1.00 87.00 196 ALA A C 1
ATOM 1604 O O . ALA A 1 196 ? -30.638 -1.809 22.068 1.00 87.00 196 ALA A O 1
ATOM 1605 N N . PRO A 1 197 ? -29.518 -0.833 20.369 1.00 87.19 197 PRO A N 1
ATOM 1606 C CA . PRO A 1 197 ? -29.958 0.524 20.677 1.00 87.19 197 PRO A CA 1
ATOM 1607 C C . PRO A 1 197 ? -31.480 0.680 20.638 1.00 87.19 197 PRO A C 1
ATOM 1609 O O . PRO A 1 197 ? -32.033 1.465 21.405 1.00 87.19 197 PRO A O 1
ATOM 1612 N N . GLU A 1 198 ? -32.176 -0.112 19.828 1.00 87.31 198 GLU A N 1
ATOM 1613 C CA . GLU A 1 198 ? -33.635 -0.159 19.727 1.00 87.31 198 GLU A CA 1
ATOM 1614 C C . GLU A 1 198 ? -34.345 -0.447 21.057 1.00 87.31 198 GLU A C 1
ATOM 1616 O O . GLU A 1 198 ? -35.495 -0.056 21.232 1.00 87.31 198 GLU A O 1
ATOM 1621 N N . HIS A 1 199 ? -33.670 -1.088 22.016 1.00 86.75 199 HIS A N 1
ATOM 1622 C CA . HIS A 1 199 ? -34.220 -1.350 23.348 1.00 86.75 199 HIS A CA 1
ATOM 1623 C C . HIS A 1 199 ? -34.025 -0.192 24.337 1.00 86.75 199 HIS A C 1
ATOM 1625 O O . HIS A 1 199 ? 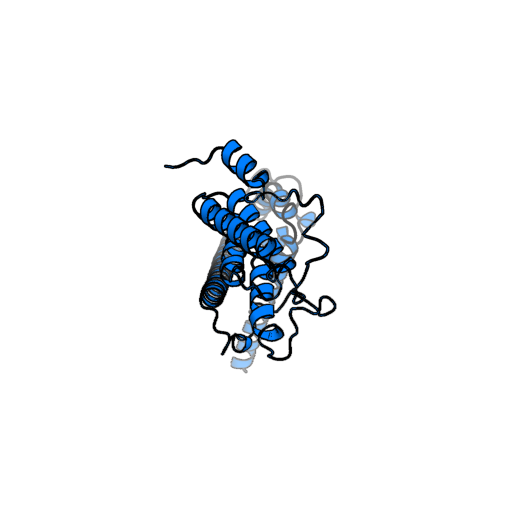-34.547 -0.245 25.452 1.00 86.75 199 HIS A O 1
ATOM 1631 N N . PHE A 1 200 ? -33.248 0.830 23.968 1.00 85.06 200 PHE A N 1
ATOM 1632 C CA . PHE A 1 200 ? -32.833 1.904 24.874 1.00 85.06 200 PHE A CA 1
ATOM 1633 C C . PHE A 1 200 ? -33.121 3.315 24.352 1.00 85.06 200 PHE A C 1
ATOM 1635 O O . PHE A 1 200 ? -33.055 4.261 25.143 1.00 85.06 200 PHE A O 1
ATOM 1642 N N . ILE A 1 201 ? -33.455 3.469 23.067 1.00 79.06 201 ILE A N 1
ATOM 1643 C CA . ILE A 1 201 ? -33.948 4.725 22.492 1.00 79.06 201 ILE A CA 1
ATOM 1644 C C . ILE A 1 201 ? -35.393 4.941 22.963 1.00 79.06 201 ILE A C 1
ATOM 1646 O O . ILE A 1 201 ? -36.342 4.457 22.358 1.00 79.06 201 ILE A O 1
ATOM 1650 N N . ASP A 1 202 ? -35.536 5.690 24.052 1.00 78.88 202 ASP A N 1
ATOM 1651 C CA . ASP A 1 202 ? -36.812 6.111 24.634 1.00 78.88 202 ASP A CA 1
ATOM 1652 C C . ASP A 1 202 ? -36.846 7.642 24.799 1.00 78.88 202 ASP A C 1
ATOM 1654 O O . ASP A 1 202 ? -35.921 8.358 24.410 1.00 78.88 202 ASP A O 1
ATOM 1658 N N . ILE A 1 203 ? -37.910 8.155 25.427 1.00 78.44 203 ILE A N 1
ATOM 1659 C CA . ILE A 1 203 ? -38.001 9.547 25.886 1.00 78.44 203 ILE A CA 1
ATOM 1660 C C . ILE A 1 203 ? -36.753 9.903 26.713 1.00 78.44 203 ILE A C 1
ATOM 1662 O O . ILE A 1 203 ? -36.407 9.201 27.669 1.00 78.44 203 ILE A O 1
ATOM 1666 N N . LEU A 1 204 ? -36.102 11.014 26.348 1.00 84.06 204 LEU A N 1
ATOM 1667 C CA . LEU A 1 204 ? -34.936 11.551 27.051 1.00 84.06 204 LEU A CA 1
ATOM 1668 C C . LEU A 1 204 ? -35.244 11.725 28.548 1.00 84.06 204 LEU A C 1
ATOM 1670 O O . LEU A 1 204 ? -36.267 12.323 28.896 1.00 84.06 204 LEU A O 1
ATOM 1674 N N . PRO A 1 205 ? -34.378 11.222 29.445 1.00 85.12 205 PRO A N 1
ATOM 1675 C CA . PRO A 1 205 ? -34.612 11.345 30.872 1.00 85.12 205 PRO A CA 1
ATOM 1676 C C . PRO A 1 205 ? -34.516 12.820 31.295 1.00 85.12 205 PRO A C 1
ATOM 1678 O O . PRO A 1 205 ? -33.609 13.519 30.837 1.00 85.12 205 PRO A O 1
ATOM 1681 N N . PRO A 1 206 ? -35.413 13.302 32.176 1.00 83.56 206 PRO A N 1
ATOM 1682 C CA . PRO A 1 206 ? -35.377 14.686 32.649 1.00 83.56 206 PRO A CA 1
ATOM 1683 C C . PRO A 1 206 ? -34.129 14.973 33.494 1.00 83.56 206 PRO A C 1
ATOM 1685 O O . PRO A 1 206 ? -33.622 16.089 33.481 1.00 83.56 206 PRO A O 1
ATOM 1688 N N . GLU A 1 207 ? -33.620 13.960 34.200 1.00 89.44 207 GLU A N 1
ATOM 1689 C CA . GLU A 1 207 ? -32.439 14.031 35.058 1.00 89.44 207 GLU A CA 1
ATOM 1690 C C . GLU A 1 207 ? -31.693 12.688 35.036 1.00 89.44 207 GLU A C 1
ATOM 1692 O O . GLU A 1 207 ? -32.281 11.633 34.774 1.00 89.44 207 GLU A O 1
ATOM 1697 N N . PHE A 1 208 ? -30.393 12.712 35.331 1.00 89.19 208 PHE A N 1
ATOM 1698 C CA . PHE A 1 208 ? -29.578 11.509 35.482 1.00 89.19 208 PHE A CA 1
ATOM 1699 C C . PHE A 1 208 ? -28.471 11.705 36.521 1.00 89.19 208 PHE A C 1
ATOM 1701 O O . PHE A 1 208 ? -28.068 12.823 36.835 1.00 89.19 208 PHE A O 1
ATOM 1708 N N . SER A 1 209 ? -27.954 10.591 37.040 1.00 90.88 209 SER A N 1
ATOM 1709 C CA . SER A 1 209 ? -26.748 10.564 37.875 1.00 90.88 209 SER A CA 1
ATOM 1710 C C . SER A 1 209 ? -25.599 9.871 37.136 1.00 90.88 209 SER A C 1
ATOM 1712 O O . SER A 1 209 ? -25.873 8.975 36.328 1.00 90.88 209 SER A O 1
ATOM 1714 N N . PRO A 1 210 ? -24.330 10.216 37.418 1.00 91.62 210 PRO A N 1
ATOM 1715 C CA . PRO A 1 210 ? -23.182 9.523 36.836 1.00 91.62 210 PRO A CA 1
ATOM 1716 C C . PRO A 1 210 ? -23.243 8.001 37.049 1.00 91.62 210 PRO A C 1
ATOM 1718 O O . PRO A 1 210 ? -23.521 7.529 38.152 1.00 91.62 210 PRO A O 1
ATOM 1721 N N . GLY A 1 211 ? -23.021 7.235 35.984 1.00 91.56 211 GLY A N 1
ATOM 1722 C CA . GLY A 1 211 ? -23.077 5.772 35.915 1.00 91.56 211 GLY A CA 1
ATOM 1723 C C . GLY A 1 211 ? -24.477 5.151 35.856 1.00 91.56 211 GLY A C 1
ATOM 1724 O O . GLY A 1 211 ? -24.608 3.924 35.792 1.00 91.56 211 GLY A O 1
ATOM 1725 N N . SER A 1 212 ? -25.537 5.963 35.873 1.00 94.38 212 SER A N 1
ATOM 1726 C CA . SER A 1 212 ? -26.920 5.474 35.821 1.00 94.38 212 SER A CA 1
ATOM 1727 C C . SER A 1 212 ? -27.330 5.000 34.422 1.00 94.38 212 SER A C 1
ATOM 1729 O O . SER A 1 212 ? -26.758 5.392 33.404 1.00 94.38 212 SER A O 1
ATOM 1731 N N . MET A 1 213 ? -28.378 4.175 34.346 1.00 92.00 213 MET A N 1
ATOM 1732 C CA . MET A 1 213 ? -28.962 3.782 33.057 1.00 92.00 213 MET A CA 1
ATOM 1733 C C . MET A 1 213 ? -29.534 4.997 32.305 1.00 92.00 213 MET A C 1
ATOM 1735 O O . MET A 1 213 ? -29.493 5.037 31.080 1.00 92.00 213 MET A O 1
ATOM 1739 N N . GLN A 1 214 ? -30.035 6.003 33.026 1.00 92.50 214 GLN A N 1
ATOM 1740 C CA . GLN A 1 214 ? -30.535 7.258 32.468 1.00 92.50 214 GLN A CA 1
ATOM 1741 C C . GLN A 1 214 ? -29.413 8.062 31.800 1.00 92.50 214 GLN A C 1
ATOM 1743 O O . GLN A 1 214 ? -29.604 8.541 30.686 1.00 92.50 214 GLN A O 1
ATOM 1748 N N . GLU A 1 215 ? -28.234 8.155 32.426 1.00 93.94 215 GLU A N 1
ATOM 1749 C CA . GLU A 1 215 ? -27.067 8.800 31.807 1.00 93.94 215 GLU A CA 1
ATOM 1750 C C . GLU A 1 215 ? -26.695 8.095 30.499 1.00 93.94 215 GLU A C 1
ATOM 1752 O O . GLU A 1 215 ? -26.528 8.754 29.478 1.00 93.94 215 GLU A O 1
ATOM 1757 N N . MET A 1 216 ? -26.664 6.756 30.494 1.00 94.12 216 MET A N 1
ATOM 1758 C CA . MET A 1 216 ? -26.428 5.987 29.270 1.00 94.12 216 MET A CA 1
ATOM 1759 C C . MET A 1 216 ? -27.463 6.316 28.191 1.00 94.12 216 MET A C 1
ATOM 1761 O O . MET A 1 216 ? -27.064 6.607 27.067 1.00 94.12 216 MET A O 1
ATOM 1765 N N . LYS A 1 217 ? -28.769 6.315 28.509 1.00 92.50 217 LYS A N 1
ATOM 1766 C CA . LYS A 1 217 ? -29.826 6.625 27.526 1.00 92.50 217 LYS A CA 1
ATOM 1767 C C . LYS A 1 217 ? -29.646 8.023 26.937 1.00 92.50 217 LYS A C 1
ATOM 1769 O O . LYS A 1 217 ? -29.755 8.202 25.724 1.00 92.50 217 LYS A O 1
ATOM 1774 N N . PHE A 1 218 ? -29.322 8.999 27.786 1.00 92.25 218 PHE A N 1
ATOM 1775 C CA . PHE A 1 218 ? -29.014 10.358 27.358 1.00 92.25 218 PHE A CA 1
ATOM 1776 C C . PHE A 1 218 ? -27.804 10.379 26.409 1.00 92.25 218 PHE A C 1
ATOM 1778 O O . PHE A 1 218 ? -27.909 10.879 25.291 1.00 92.25 218 PHE A O 1
ATOM 1785 N N . THR A 1 219 ? -26.674 9.781 26.796 1.00 93.19 219 THR A N 1
ATOM 1786 C CA . THR A 1 219 ? -25.461 9.720 25.964 1.00 93.19 219 THR A CA 1
ATOM 1787 C C . THR A 1 219 ? -25.688 8.975 24.647 1.00 93.19 219 THR A C 1
ATOM 1789 O O . THR A 1 219 ? -25.218 9.423 23.598 1.00 93.19 219 THR A O 1
ATOM 1792 N N . LEU A 1 220 ? -26.416 7.857 24.670 1.00 92.25 220 LEU A N 1
ATOM 1793 C CA . LEU A 1 220 ? -26.748 7.069 23.486 1.00 92.25 220 LEU A CA 1
ATOM 1794 C C . LEU A 1 220 ? -27.570 7.901 22.498 1.00 92.25 220 LEU A C 1
ATOM 1796 O O . LEU A 1 220 ? -27.212 7.959 21.327 1.00 92.25 220 LEU A O 1
ATOM 1800 N N . SER A 1 221 ? -28.596 8.620 22.969 1.00 90.56 221 SER A N 1
ATOM 1801 C CA . SER A 1 221 ? -29.447 9.465 22.117 1.00 90.56 221 SER A CA 1
ATOM 1802 C C . SER A 1 221 ? -28.660 10.514 21.324 1.00 90.56 221 SER A C 1
ATOM 1804 O O . SER A 1 221 ? -29.059 10.853 20.212 1.00 90.56 221 SER A O 1
ATOM 1806 N N . TRP A 1 222 ? -27.563 11.035 21.878 1.00 89.56 222 TRP A N 1
ATOM 1807 C CA . TRP A 1 222 ? -26.732 12.043 21.212 1.00 89.56 222 TRP A CA 1
ATOM 1808 C C . TRP A 1 222 ? -25.601 11.450 20.370 1.00 89.56 222 TRP A C 1
ATOM 1810 O O . TRP A 1 222 ? -25.216 12.040 19.363 1.00 89.56 222 TRP A O 1
ATOM 1820 N N . SER A 1 223 ? -25.045 10.306 20.772 1.00 91.94 223 SER A N 1
ATOM 1821 C CA . SER A 1 223 ? -23.852 9.740 20.130 1.00 91.94 223 SER A CA 1
ATOM 1822 C C . SER A 1 223 ? -24.149 8.651 19.103 1.00 91.94 223 SER A C 1
ATOM 1824 O O . SER A 1 223 ? -23.331 8.451 18.208 1.00 91.94 223 SER A O 1
ATOM 1826 N N . LEU A 1 224 ? -25.296 7.967 19.182 1.00 91.50 224 LEU A N 1
ATOM 1827 C CA . LEU A 1 224 ? -25.592 6.779 18.375 1.00 91.50 224 LEU A CA 1
ATOM 1828 C C . LEU A 1 224 ? -25.445 7.023 16.868 1.00 91.50 224 LEU A C 1
ATOM 1830 O O . LEU A 1 224 ? -24.815 6.220 16.186 1.00 91.50 224 LEU A O 1
ATOM 1834 N N . ASN A 1 225 ? -25.950 8.145 16.349 1.00 91.56 225 ASN A N 1
ATOM 1835 C CA . ASN A 1 225 ? -25.834 8.470 14.922 1.00 91.56 225 ASN A CA 1
ATOM 1836 C C . ASN A 1 225 ? -24.370 8.551 14.455 1.00 91.56 225 ASN A C 1
ATOM 1838 O O . ASN A 1 225 ? -24.054 8.123 13.346 1.00 91.56 225 ASN A O 1
ATOM 1842 N N . SER A 1 226 ? -23.464 9.038 15.310 1.00 92.81 226 SER A N 1
ATOM 1843 C CA . SER A 1 226 ? -22.025 9.092 15.022 1.00 92.81 226 SER A CA 1
ATOM 1844 C C . SER A 1 226 ? -21.390 7.701 14.952 1.00 92.81 226 SER A C 1
ATOM 1846 O O . SER A 1 226 ? -20.450 7.489 14.188 1.00 92.81 226 SER A O 1
ATOM 1848 N N . TRP A 1 227 ? -21.909 6.735 15.714 1.00 92.44 227 TRP A N 1
ATOM 1849 C CA . TRP A 1 227 ? -21.485 5.339 15.610 1.00 92.44 227 TRP A CA 1
ATOM 1850 C C . TRP A 1 227 ? -22.040 4.693 14.338 1.00 92.44 227 TRP A C 1
ATOM 1852 O O . TRP A 1 227 ? -21.280 4.069 13.602 1.00 92.44 227 TRP A O 1
ATOM 1862 N N . LEU A 1 228 ? -23.323 4.911 14.029 1.00 90.12 228 LEU A N 1
ATOM 1863 C CA . LEU A 1 228 ? -24.003 4.315 12.873 1.00 90.12 228 LEU A CA 1
ATOM 1864 C C . LEU A 1 228 ? -23.478 4.803 11.517 1.00 90.12 228 LEU A C 1
ATOM 1866 O O . LEU A 1 228 ? -23.473 4.034 10.560 1.00 90.12 228 LEU A O 1
ATOM 1870 N N . VAL A 1 229 ? -23.026 6.059 11.413 1.00 94.25 229 VAL A N 1
ATOM 1871 C CA . VAL A 1 229 ? -22.471 6.588 10.151 1.00 94.25 229 VAL A CA 1
ATOM 1872 C C . VAL A 1 229 ? -21.122 5.959 9.790 1.00 94.25 229 VAL A C 1
ATOM 1874 O O . VAL A 1 229 ? -20.712 6.015 8.635 1.00 94.25 229 VAL A O 1
ATOM 1877 N N . THR A 1 230 ? -20.431 5.353 10.759 1.00 92.94 230 THR A N 1
ATOM 1878 C CA . THR A 1 230 ? -19.138 4.700 10.538 1.00 92.94 230 THR A CA 1
ATOM 1879 C C . THR A 1 230 ? -19.370 3.204 10.282 1.00 92.94 230 THR A C 1
ATOM 1881 O O . THR A 1 230 ? -19.762 2.491 11.209 1.00 92.94 230 THR A O 1
ATOM 1884 N N . PRO A 1 231 ? -19.141 2.689 9.058 1.00 91.62 231 PRO A N 1
ATOM 1885 C CA . PRO A 1 231 ? -19.431 1.293 8.731 1.00 91.62 231 PRO A CA 1
ATOM 1886 C C . PRO A 1 231 ? -18.648 0.301 9.603 1.00 91.62 231 PRO A C 1
ATOM 1888 O O . PRO A 1 231 ? -17.459 0.489 9.857 1.00 91.62 231 PRO A O 1
ATOM 1891 N N . GLY A 1 232 ? -19.311 -0.773 10.044 1.00 90.00 232 GLY A N 1
ATOM 1892 C CA . GLY A 1 232 ? -18.691 -1.870 10.801 1.00 90.00 232 GLY A CA 1
ATOM 1893 C C . GLY A 1 232 ? -18.408 -1.586 12.283 1.00 90.00 232 GLY A C 1
ATOM 1894 O O . GLY A 1 232 ? -17.851 -2.444 12.968 1.00 90.00 232 GLY A O 1
ATOM 1895 N N . THR A 1 233 ? -18.789 -0.421 12.819 1.00 91.44 233 THR A N 1
ATOM 1896 C CA . THR A 1 233 ? -18.587 -0.095 14.244 1.00 91.44 233 THR A CA 1
ATOM 1897 C C . THR A 1 233 ? -19.415 -0.961 15.184 1.00 91.44 233 THR A C 1
ATOM 1899 O O . THR A 1 233 ? -18.896 -1.402 16.208 1.00 91.44 233 THR A O 1
ATOM 1902 N N . LEU A 1 234 ? -20.679 -1.238 14.852 1.00 89.12 234 LEU A N 1
ATOM 1903 C CA . LEU A 1 234 ? -21.524 -2.105 15.676 1.00 89.12 234 LEU A CA 1
ATOM 1904 C C . LEU A 1 234 ? -21.006 -3.545 15.676 1.00 89.12 234 LEU A C 1
ATOM 1906 O O . LEU A 1 234 ? -20.878 -4.136 16.745 1.00 89.12 234 LEU A O 1
ATOM 1910 N N . ASP A 1 235 ? -20.597 -4.062 14.515 1.00 92.00 235 ASP A N 1
ATOM 1911 C CA . ASP A 1 235 ? -19.961 -5.381 14.406 1.00 92.00 235 ASP A CA 1
ATOM 1912 C C . ASP A 1 235 ? -18.657 -5.443 15.208 1.00 92.00 235 ASP A C 1
ATOM 1914 O O . ASP A 1 235 ? -18.344 -6.454 15.836 1.00 92.00 235 ASP A O 1
ATOM 1918 N N . PHE A 1 236 ? -17.880 -4.355 15.216 1.00 91.88 236 PHE A N 1
ATOM 1919 C CA . PHE A 1 236 ? -16.688 -4.242 16.052 1.00 91.88 236 PHE A CA 1
ATOM 1920 C C . PHE A 1 236 ? -17.027 -4.326 17.546 1.00 91.88 236 PHE A C 1
ATOM 1922 O O . PHE A 1 236 ? -16.404 -5.113 18.259 1.00 91.88 236 PHE A O 1
ATOM 1929 N N . ILE A 1 237 ? -18.016 -3.562 18.023 1.00 92.19 237 ILE A N 1
ATOM 1930 C CA . ILE A 1 237 ? -18.441 -3.595 19.432 1.00 92.19 237 ILE A CA 1
ATOM 1931 C C . ILE A 1 237 ? -19.002 -4.969 19.803 1.00 92.19 237 ILE A C 1
ATOM 1933 O O . ILE A 1 237 ? -18.652 -5.495 20.858 1.00 92.19 237 ILE A O 1
ATOM 1937 N N . GLN A 1 238 ? -19.810 -5.576 18.934 1.00 91.88 238 GLN A N 1
ATOM 1938 C CA . GLN A 1 238 ? -20.356 -6.915 19.138 1.00 91.88 238 GLN A CA 1
ATOM 1939 C C . GLN A 1 238 ? -19.238 -7.943 19.330 1.00 91.88 238 GLN A C 1
ATOM 1941 O O . GLN A 1 238 ? -19.192 -8.614 20.360 1.00 91.88 238 GLN A O 1
ATOM 1946 N N . ARG A 1 239 ? -18.278 -7.996 18.397 1.00 92.69 239 ARG A N 1
ATOM 1947 C CA . ARG A 1 239 ? -17.113 -8.885 18.513 1.00 92.69 239 ARG A CA 1
ATOM 1948 C C . ARG A 1 239 ? -16.328 -8.627 19.792 1.00 92.69 239 ARG A C 1
ATOM 1950 O O . ARG A 1 239 ? -15.928 -9.576 20.455 1.00 92.69 239 ARG A O 1
ATOM 1957 N N . LYS A 1 240 ? -16.145 -7.360 20.173 1.00 91.81 240 LYS A N 1
ATOM 1958 C CA . LYS A 1 240 ? -15.443 -7.001 21.408 1.00 91.81 240 LYS A CA 1
ATOM 1959 C C . LYS A 1 240 ? -16.155 -7.542 22.650 1.00 91.81 240 LYS A C 1
ATOM 1961 O O . LYS A 1 240 ? -15.499 -8.087 23.531 1.00 91.81 240 LYS A O 1
ATOM 1966 N N . ILE A 1 241 ? -17.481 -7.422 22.717 1.00 91.50 241 ILE A N 1
ATOM 1967 C CA . ILE A 1 241 ? -18.284 -7.968 23.821 1.00 91.50 241 ILE A CA 1
ATOM 1968 C C . ILE A 1 241 ? -18.142 -9.496 23.879 1.00 91.50 241 ILE A C 1
ATOM 1970 O O . ILE A 1 241 ? -17.923 -10.041 24.962 1.00 91.50 241 ILE A O 1
ATOM 1974 N N . ASP A 1 242 ? -18.223 -10.173 22.733 1.00 91.94 242 ASP A N 1
ATOM 1975 C CA . ASP A 1 242 ? -18.120 -11.634 22.652 1.00 91.94 242 ASP A CA 1
ATOM 1976 C C . ASP A 1 242 ? -16.722 -12.138 23.045 1.00 91.94 242 ASP A C 1
ATOM 1978 O O . ASP A 1 242 ? -16.603 -13.092 23.815 1.00 91.94 242 ASP A O 1
ATOM 1982 N N . GLU A 1 243 ? -15.661 -11.459 22.594 1.00 91.38 243 GLU A N 1
ATOM 1983 C CA . GLU A 1 243 ? -14.273 -11.733 22.987 1.00 91.38 243 GLU A CA 1
ATOM 1984 C C . GLU A 1 243 ? -14.081 -11.648 24.507 1.00 91.38 243 GLU A C 1
ATOM 1986 O O . GLU A 1 243 ? -13.459 -12.526 25.107 1.00 91.38 243 GLU A O 1
ATOM 1991 N N . GLU A 1 244 ? -14.593 -10.593 25.147 1.00 88.56 244 GLU A N 1
ATOM 1992 C CA . GLU A 1 244 ? -14.445 -10.420 26.595 1.00 88.56 244 GLU A CA 1
ATOM 1993 C C . GLU A 1 244 ? -15.301 -11.420 27.386 1.00 88.56 244 GLU A C 1
ATOM 1995 O O . GLU A 1 244 ? -14.863 -11.911 28.430 1.00 88.56 244 GLU A O 1
ATOM 2000 N N . LYS A 1 245 ? -16.480 -11.797 26.870 1.00 88.56 245 LYS A N 1
ATOM 2001 C CA . LYS A 1 245 ? -17.301 -12.864 27.458 1.00 88.56 245 LYS A CA 1
ATOM 2002 C C . LYS A 1 245 ? -16.574 -14.211 27.415 1.00 88.56 245 LYS A C 1
ATOM 2004 O O . LYS A 1 245 ? -16.474 -14.871 28.446 1.00 88.56 245 LYS A O 1
ATOM 2009 N N . ALA A 1 246 ? -16.002 -14.571 26.266 1.00 90.56 246 ALA A N 1
ATOM 2010 C CA . ALA A 1 246 ? -15.257 -15.817 26.094 1.00 90.56 246 ALA A CA 1
ATOM 2011 C C . ALA A 1 246 ? -14.021 -15.888 27.009 1.00 90.56 246 ALA A C 1
ATOM 2013 O O . ALA A 1 246 ? -13.760 -16.920 27.625 1.00 90.56 246 ALA A O 1
ATOM 2014 N N . LYS A 1 247 ? -13.277 -14.781 27.163 1.00 89.75 247 LYS A N 1
ATOM 2015 C CA . LYS A 1 247 ? -12.147 -14.709 28.112 1.00 89.75 247 LYS A CA 1
ATOM 2016 C C . LYS A 1 247 ? -12.589 -14.921 29.557 1.00 89.75 247 LYS A C 1
ATOM 2018 O O . LYS A 1 247 ? -11.884 -15.583 30.316 1.00 89.75 247 LYS A O 1
ATOM 2023 N N . HIS A 1 248 ? -13.729 -14.347 29.944 1.00 86.00 248 HIS A N 1
ATOM 2024 C CA . HIS A 1 248 ? -14.266 -14.513 31.290 1.00 86.00 248 HIS A CA 1
ATOM 2025 C C . HIS A 1 248 ? -14.680 -15.964 31.556 1.00 86.00 248 HIS A C 1
ATOM 2027 O O . HIS A 1 248 ? -14.288 -16.519 32.577 1.00 86.00 248 HIS A O 1
ATOM 2033 N N . GLU A 1 249 ? -15.411 -16.586 30.628 1.00 89.75 249 GLU A N 1
ATOM 2034 C CA . GLU A 1 249 ? -15.818 -17.997 30.713 1.00 89.75 249 GLU A CA 1
ATOM 2035 C C . GLU A 1 249 ? -14.598 -18.922 30.831 1.00 89.75 249 GLU A C 1
ATOM 2037 O O . GLU A 1 249 ? -14.522 -19.724 31.760 1.00 89.75 249 GLU A O 1
ATOM 2042 N N . HIS A 1 250 ? -13.583 -18.719 29.986 1.00 87.69 250 HIS A N 1
ATOM 2043 C CA . HIS A 1 250 ? -12.341 -19.490 30.034 1.00 87.69 250 HIS A CA 1
ATOM 2044 C C . HIS A 1 250 ? -11.602 -19.370 31.378 1.00 87.69 250 HIS A C 1
ATOM 2046 O O . HIS A 1 250 ? -11.091 -20.357 31.905 1.00 87.69 250 HIS A O 1
ATOM 2052 N N . TYR A 1 251 ? -11.545 -18.167 31.958 1.00 85.88 251 TYR A N 1
ATOM 2053 C CA . TYR A 1 251 ? -10.916 -17.956 33.264 1.00 85.88 251 TYR A CA 1
ATOM 2054 C C . TYR A 1 251 ? -11.675 -18.668 34.396 1.00 85.88 251 TYR A C 1
ATOM 2056 O O . TYR A 1 251 ? -11.050 -19.253 35.280 1.00 85.88 251 TYR A O 1
ATOM 2064 N N . GLN A 1 252 ? -13.013 -18.660 34.356 1.00 84.06 252 GLN A N 1
ATOM 2065 C CA . GLN A 1 252 ? -13.841 -19.379 35.333 1.00 84.06 252 GLN A CA 1
ATOM 2066 C C . GLN A 1 252 ? -13.641 -20.899 35.240 1.00 84.06 252 GLN A C 1
ATOM 2068 O O . GLN A 1 252 ? -13.496 -21.558 36.269 1.00 84.06 252 GLN A O 1
ATOM 2073 N N . GLU A 1 253 ? -13.568 -21.451 34.026 1.00 85.81 253 GLU A N 1
ATOM 2074 C CA . GLU A 1 253 ? -13.283 -22.876 33.803 1.00 85.81 253 GLU A CA 1
ATOM 2075 C C . GLU A 1 253 ? -11.914 -23.277 34.370 1.00 85.81 253 GLU A C 1
ATOM 2077 O O . GLU A 1 253 ? -11.813 -24.253 35.114 1.00 85.81 253 GLU A O 1
ATOM 2082 N N . GLN A 1 254 ? -10.868 -22.489 34.094 1.00 83.25 254 GLN A N 1
ATOM 2083 C CA . GLN A 1 254 ? -9.526 -22.740 34.631 1.00 83.25 254 GLN A CA 1
ATOM 2084 C C . GLN A 1 254 ? -9.481 -22.697 36.163 1.00 83.25 254 GLN A C 1
ATOM 2086 O O . GLN A 1 254 ? -8.806 -23.522 36.777 1.00 83.25 254 GLN A O 1
ATOM 2091 N N . MET A 1 255 ? -10.201 -21.760 36.789 1.00 81.56 255 MET A N 1
ATOM 2092 C CA . MET A 1 255 ? -10.297 -21.694 38.249 1.00 81.56 255 MET A CA 1
ATOM 2093 C C . MET A 1 255 ? -11.029 -22.903 38.833 1.00 81.56 255 MET A C 1
ATOM 2095 O O . MET A 1 255 ? -10.592 -23.422 39.856 1.00 81.56 255 MET A O 1
ATOM 2099 N N . SER A 1 256 ? -12.102 -23.374 38.190 1.00 84.00 256 SER A N 1
ATOM 2100 C CA . SER A 1 256 ? -12.827 -24.570 38.635 1.00 84.00 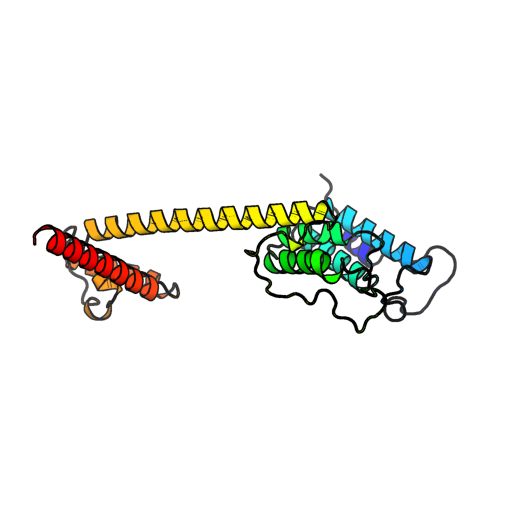256 SER A CA 1
ATOM 2101 C C . SER A 1 256 ? -11.932 -25.812 38.601 1.00 84.00 256 SER A C 1
ATOM 2103 O O . SER A 1 256 ? -11.910 -26.565 39.564 1.00 84.00 256 SER A O 1
ATOM 2105 N N . MET A 1 257 ? -11.124 -25.980 37.548 1.00 82.12 257 MET A N 1
ATOM 2106 C CA . MET A 1 257 ? -10.199 -27.117 37.406 1.00 82.12 257 MET A CA 1
ATOM 2107 C C . MET A 1 257 ? -9.006 -27.094 38.377 1.00 82.12 257 MET A C 1
ATOM 2109 O O . MET A 1 257 ? -8.301 -28.090 38.486 1.00 82.12 257 MET A O 1
ATOM 2113 N N . MET A 1 258 ? -8.729 -25.963 39.035 1.00 77.19 258 MET A N 1
ATOM 2114 C CA . MET A 1 258 ? -7.664 -25.845 40.043 1.00 77.19 258 MET A CA 1
ATOM 2115 C C . MET A 1 258 ? -8.145 -26.126 41.473 1.00 77.19 258 MET A C 1
ATOM 2117 O O . MET A 1 258 ? -7.314 -26.243 42.374 1.00 77.19 258 MET A O 1
ATOM 2121 N N . VAL A 1 259 ? -9.460 -26.157 41.696 1.00 75.56 259 VAL A N 1
ATOM 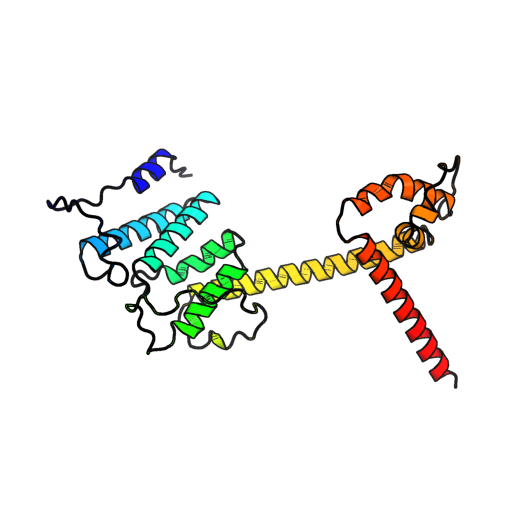2122 C CA . VAL A 1 259 ? -10.075 -26.349 43.020 1.00 75.56 259 VAL A CA 1
ATOM 2123 C C . VAL A 1 259 ? -10.567 -27.794 43.218 1.00 75.56 259 VAL A C 1
ATOM 2125 O O . VAL A 1 259 ? -10.805 -28.188 44.361 1.00 75.56 259 VAL A O 1
ATOM 2128 N N . ASP A 1 260 ? -10.631 -28.579 42.138 1.00 54.16 260 ASP A N 1
ATOM 2129 C CA . ASP A 1 260 ? -10.890 -30.029 42.117 1.00 54.16 260 ASP A CA 1
ATOM 2130 C C . ASP A 1 260 ? -9.586 -30.853 42.100 1.00 54.16 260 ASP A C 1
ATOM 2132 O O . ASP A 1 260 ? -9.555 -31.927 42.750 1.00 54.16 260 ASP A O 1
#